Protein AF-A0AAV2KHN9-F1 (afdb_monomer)

Sequence (212 aa):
MVGGHSLSRSVLLLAAVTAASESGLRVVFLTHTQIQSLPVALQRRVPTVTPDALKKIKFCYPRTLQELLVQVAGLHESLPHSPPALIIVDGLEHYLCAPAAASSSAFNTSEQSSAAHLSALLCDTASFLTQRSKKQGSPHTLCRLVASFQPQGHTEPKGGESSAYPVLDVLDRYFQVRCTLDQDSSYESTMVRKRKKSIHFMSGGFCYYLMD

Foldseek 3Di:
DADPQVVQVLVLLVVLQCCLQVVVFQEEAEEQDDDPDRPVVVVVVCVRRDPNSVVSYHYHHDNELVSLLVVLVCQVPDDPDAHGQEYEAEEVCSHLPDPDDDDDDPPQPVSLVSLLVSLVSNLVSQVSRLVVCVVVVHPRNGRKYKYDYYDPDPDDPPDDDPPDSVSVVSNCVSFPFWDDDYDDPDDDDDDDDDDDPDPDDDDDITMGIDDD

Radius of gyration: 18.22 Å; Cα contacts (8 Å, |Δi|>4): 304; chains: 1; bounding box: 46×42×53 Å

Solvent-accessible surface area (backbone atoms only — not comparable to full-atom values): 12422 Å² total; per-residue (Å²): 37,10,32,60,73,71,57,38,52,44,52,54,51,47,53,49,49,46,37,12,52,77,68,66,33,31,28,38,42,37,24,65,62,88,82,88,69,76,49,71,79,50,56,75,53,36,92,77,52,52,73,74,24,56,72,33,49,46,80,41,65,40,83,44,48,67,50,42,53,50,54,56,57,46,62,80,75,74,51,94,87,60,61,50,38,33,41,36,39,46,46,47,36,76,55,46,51,75,85,85,71,91,76,72,95,74,62,65,61,58,31,31,50,52,38,42,52,53,46,50,50,53,52,50,46,32,51,51,31,15,54,49,20,50,74,69,67,43,95,56,63,56,28,34,50,38,43,25,40,51,86,88,68,98,62,81,69,88,62,98,59,86,82,65,57,64,47,55,61,40,49,57,71,74,32,80,36,68,43,42,43,45,83,89,80,72,94,79,87,85,89,81,91,71,98,61,101,67,93,85,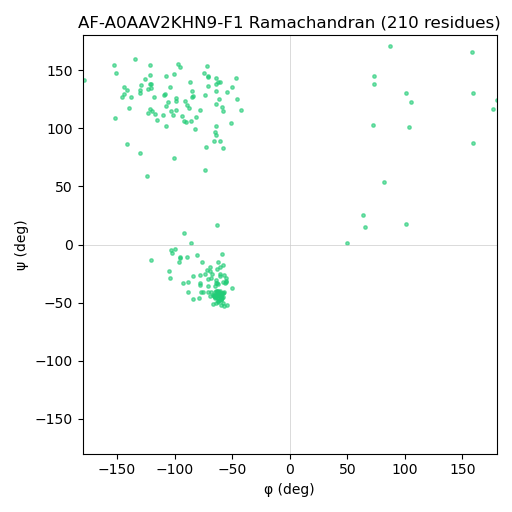53,81,60,75,42,37,20,37,41,64,85,132

Nearest PDB structures (foldseek):
  7dy2-assembly2_K  TM=6.336E-01  e=1.800E-02  Synechococcus elongatus PCC 7942 = FACHB-805
  8uvw-assembly1_B  TM=5.953E-01  e=1.166E-02  Homo sapiens
  7dy2-assembly1_C  TM=5.017E-01  e=4.853E-02  Synechococcus elongatus PCC 7942 = FACHB-805
  7dy1-assembly1_F  TM=4.838E-01  e=1.308E-01  Thermosynechococcus vestitus BP-1
  7dy1-assembly1_E  TM=4.800E-01  e=3.116E-01  Thermosynechococcus vestitus BP-1

Organism: Knipowitschia caucasica (NCBI:txid637954)

Mean predicted aligned error: 12.18 Å

Structure (mmCIF, N/CA/C/O backbone):
data_AF-A0AAV2KHN9-F1
#
_entry.id   AF-A0AAV2KHN9-F1
#
loop_
_atom_site.group_PDB
_atom_site.id
_atom_site.type_symbol
_atom_site.label_atom_id
_atom_site.label_alt_id
_atom_site.label_comp_id
_atom_site.label_asym_id
_atom_site.label_entity_id
_atom_site.label_seq_id
_atom_site.pdbx_PDB_ins_code
_atom_site.Cartn_x
_atom_site.Cartn_y
_atom_site.Cartn_z
_atom_site.occupancy
_atom_site.B_iso_or_equiv
_atom_site.auth_seq_id
_atom_site.auth_comp_id
_atom_site.auth_asym_id
_atom_site.auth_atom_id
_atom_site.pdbx_PDB_model_num
ATOM 1 N N . MET A 1 1 ? -2.464 -5.457 -6.784 1.00 39.03 1 MET A N 1
ATOM 2 C CA . MET A 1 1 ? -3.457 -5.055 -7.787 1.00 39.03 1 MET A CA 1
ATOM 3 C C . MET A 1 1 ? -2.713 -4.715 -9.049 1.00 39.03 1 MET A C 1
ATOM 5 O O . MET A 1 1 ? -1.966 -3.750 -9.031 1.00 39.03 1 MET A O 1
ATOM 9 N N . VAL A 1 2 ? -2.886 -5.515 -10.096 1.00 33.97 2 VAL A N 1
ATOM 10 C CA . VAL A 1 2 ? -2.594 -5.087 -11.467 1.00 33.97 2 VAL A CA 1
ATOM 11 C C . VAL A 1 2 ? -3.959 -4.899 -12.125 1.00 33.97 2 VAL A C 1
ATOM 13 O O . VAL A 1 2 ? -4.931 -5.552 -11.751 1.00 33.97 2 VAL A O 1
ATOM 16 N N . GLY A 1 3 ? -4.048 -3.913 -12.993 1.00 40.81 3 GLY A N 1
ATOM 17 C CA . GLY A 1 3 ? -5.266 -3.428 -13.621 1.00 40.81 3 GLY A CA 1
ATOM 18 C C . GLY A 1 3 ? -4.997 -2.005 -14.092 1.00 40.81 3 GLY A C 1
ATOM 19 O O . GLY A 1 3 ? -4.002 -1.404 -13.680 1.00 40.81 3 GLY A O 1
ATOM 20 N N . GLY A 1 4 ? -5.853 -1.451 -14.953 1.00 52.84 4 GLY A N 1
ATOM 21 C CA . GLY A 1 4 ? -5.681 -0.072 -15.421 1.00 52.84 4 GLY A CA 1
ATOM 22 C C . GLY A 1 4 ? -5.473 0.899 -14.249 1.00 52.84 4 GLY A C 1
ATOM 23 O O . GLY A 1 4 ? -6.179 0.807 -13.240 1.00 52.84 4 GLY A O 1
ATOM 24 N N . HIS A 1 5 ? -4.507 1.816 -14.375 1.00 58.88 5 HIS A N 1
ATOM 25 C CA . HIS A 1 5 ? -4.015 2.674 -13.284 1.00 58.88 5 HIS A CA 1
ATOM 26 C C . HIS A 1 5 ? -5.141 3.386 -12.507 1.00 58.88 5 HIS A C 1
ATOM 28 O O . HIS A 1 5 ? -5.110 3.493 -11.281 1.00 58.88 5 HIS A O 1
ATOM 34 N N . SER A 1 6 ? -6.195 3.814 -13.209 1.00 65.12 6 SER A N 1
ATOM 35 C CA . SER A 1 6 ? -7.370 4.469 -12.623 1.00 65.12 6 SER A CA 1
ATOM 36 C C . SER A 1 6 ? -8.265 3.527 -11.806 1.00 65.12 6 SER A C 1
ATOM 38 O O . SER A 1 6 ? -8.810 3.930 -10.775 1.00 65.12 6 SER A O 1
ATOM 40 N N . LEU A 1 7 ? -8.410 2.271 -12.230 1.00 70.50 7 LEU A N 1
ATOM 41 C CA . LEU A 1 7 ? -9.263 1.278 -11.576 1.00 70.50 7 LEU A CA 1
ATOM 42 C C . LEU A 1 7 ? -8.590 0.686 -10.344 1.00 70.50 7 LEU A C 1
ATOM 44 O O . LEU A 1 7 ? -9.208 0.640 -9.283 1.00 70.50 7 LEU A O 1
ATOM 48 N N . SER A 1 8 ? -7.314 0.314 -10.462 1.00 78.38 8 SER A N 1
ATOM 49 C CA . SER A 1 8 ? -6.510 -0.199 -9.347 1.00 78.38 8 SER A CA 1
ATOM 50 C C . SER A 1 8 ? -6.524 0.779 -8.170 1.00 78.38 8 SER A C 1
ATOM 52 O O . SER A 1 8 ? -6.946 0.429 -7.065 1.00 78.38 8 SER A O 1
ATOM 54 N N . ARG A 1 9 ? -6.206 2.052 -8.435 1.00 83.25 9 ARG A N 1
ATOM 55 C CA . ARG A 1 9 ? -6.245 3.112 -7.423 1.00 83.25 9 ARG A CA 1
ATOM 56 C C . ARG A 1 9 ? -7.642 3.317 -6.838 1.00 83.25 9 ARG A C 1
ATOM 58 O O . ARG A 1 9 ? -7.770 3.507 -5.632 1.00 83.25 9 ARG A O 1
ATOM 65 N N . SER A 1 10 ? -8.692 3.260 -7.658 1.00 82.69 10 SER A N 1
ATOM 66 C CA . SER A 1 10 ? -10.070 3.415 -7.172 1.00 82.69 10 SER A CA 1
ATOM 67 C C . SER A 1 10 ? -10.475 2.298 -6.207 1.00 82.69 10 SER A C 1
ATOM 69 O O . SER A 1 10 ? -11.100 2.574 -5.183 1.00 82.69 10 SER A O 1
ATOM 71 N N . VAL A 1 11 ? -10.087 1.052 -6.493 1.00 84.19 11 VAL A N 1
ATOM 72 C CA . VAL A 1 11 ? -10.358 -0.093 -5.611 1.00 84.19 11 VAL A CA 1
ATOM 73 C C . VAL A 1 11 ? -9.519 -0.023 -4.337 1.00 84.19 11 VAL A C 1
ATOM 75 O O . VAL A 1 11 ? -10.046 -0.263 -3.253 1.00 84.19 11 VAL A O 1
ATOM 78 N N . LEU A 1 12 ? -8.247 0.368 -4.433 1.00 88.69 12 LEU A N 1
ATOM 79 C CA . LEU A 1 12 ? -7.408 0.598 -3.255 1.00 88.69 12 LEU A CA 1
ATOM 80 C C . LEU A 1 12 ? -7.991 1.683 -2.342 1.00 88.69 12 LEU A C 1
ATOM 82 O O . LEU A 1 12 ? -8.043 1.505 -1.125 1.00 88.69 12 LEU A O 1
ATOM 86 N N . LEU A 1 13 ? -8.467 2.792 -2.914 1.00 88.50 13 LEU A N 1
ATOM 87 C CA . LEU A 1 13 ? -9.126 3.855 -2.154 1.00 88.50 13 LEU A CA 1
ATOM 88 C C . LEU A 1 13 ? -10.430 3.375 -1.516 1.00 88.50 13 LEU A C 1
ATOM 90 O O . LEU A 1 13 ? -10.691 3.706 -0.362 1.00 88.50 13 LEU A O 1
ATOM 94 N N . LEU A 1 14 ? -11.220 2.559 -2.219 1.00 86.31 14 LEU A N 1
ATOM 95 C CA . LEU A 1 14 ? -12.402 1.923 -1.640 1.00 86.31 14 LEU A CA 1
ATOM 96 C C . LEU A 1 14 ? -12.031 1.047 -0.443 1.00 86.31 14 LEU A C 1
ATOM 98 O O . LEU A 1 14 ? -12.642 1.178 0.612 1.00 86.31 14 LEU A O 1
ATOM 102 N N . ALA A 1 15 ? -11.004 0.206 -0.578 1.00 87.44 15 ALA A N 1
ATOM 103 C CA . ALA A 1 15 ? -10.532 -0.647 0.506 1.00 87.44 15 ALA A CA 1
ATOM 104 C C . ALA A 1 15 ? -10.086 0.176 1.724 1.00 87.44 15 ALA A C 1
ATOM 106 O O . ALA A 1 15 ? -10.427 -0.171 2.854 1.00 87.44 15 ALA A O 1
ATOM 107 N N . ALA A 1 16 ? -9.380 1.289 1.500 1.00 90.12 16 ALA A N 1
ATOM 108 C CA . ALA A 1 16 ? -8.966 2.207 2.558 1.00 90.12 16 ALA A CA 1
ATOM 109 C C . ALA A 1 16 ? -10.167 2.835 3.280 1.00 90.12 16 ALA A C 1
ATOM 111 O O . ALA A 1 16 ? -10.226 2.824 4.510 1.00 90.12 16 ALA A O 1
ATOM 112 N N . VAL A 1 17 ? -11.134 3.354 2.517 1.00 87.88 17 VAL A N 1
ATOM 113 C CA . VAL A 1 17 ? -12.336 3.997 3.060 1.00 87.88 17 VAL A CA 1
ATOM 114 C C . VAL A 1 17 ? -13.179 2.993 3.833 1.00 87.88 17 VAL A C 1
ATOM 116 O O . VAL A 1 17 ? -13.474 3.251 4.992 1.00 87.88 17 VAL A O 1
ATOM 119 N N . THR A 1 18 ? -13.480 1.828 3.259 1.00 85.38 18 THR A N 1
ATOM 120 C CA . THR A 1 18 ? -14.233 0.755 3.926 1.00 85.38 18 THR A CA 1
ATOM 121 C C . THR A 1 18 ? -13.542 0.288 5.209 1.00 85.38 18 THR A C 1
ATOM 123 O O . THR A 1 18 ? -14.186 0.179 6.254 1.00 85.38 18 THR A O 1
ATOM 126 N N . ALA A 1 19 ? -12.222 0.073 5.178 1.00 86.62 19 ALA A N 1
ATOM 127 C CA . ALA A 1 19 ? -11.459 -0.298 6.368 1.00 86.62 19 ALA A CA 1
ATOM 128 C C . ALA A 1 19 ? -11.597 0.752 7.483 1.00 86.62 19 ALA A C 1
ATOM 130 O O . ALA A 1 19 ? -11.787 0.400 8.648 1.00 86.62 19 ALA A O 1
ATOM 131 N N . ALA A 1 20 ? -11.546 2.034 7.131 1.00 88.25 20 ALA A N 1
ATOM 132 C CA . ALA A 1 20 ? -11.631 3.126 8.087 1.00 88.25 20 ALA A CA 1
ATOM 133 C C . ALA A 1 20 ? -13.058 3.397 8.598 1.00 88.25 20 ALA A C 1
ATOM 135 O O . ALA A 1 20 ? -13.236 3.639 9.795 1.00 88.25 20 ALA A O 1
ATOM 136 N N . SER A 1 21 ? -14.068 3.349 7.723 1.00 85.00 21 SER A N 1
ATOM 137 C CA . SER A 1 21 ? -15.457 3.699 8.047 1.00 85.00 21 SER A CA 1
ATOM 138 C C . SER A 1 21 ? -16.238 2.556 8.667 1.00 85.00 21 SER A C 1
ATOM 140 O O . SER A 1 21 ? -16.894 2.755 9.682 1.00 85.00 21 SER A O 1
ATOM 142 N N . GLU A 1 22 ? -16.162 1.362 8.084 1.00 82.88 22 GLU A N 1
ATOM 143 C CA . GLU A 1 22 ? -16.978 0.221 8.511 1.00 82.88 22 GLU A CA 1
ATOM 144 C C . GLU A 1 22 ? -16.278 -0.570 9.615 1.00 82.88 22 GLU A C 1
ATOM 146 O O . GLU A 1 22 ? -16.901 -0.989 10.584 1.00 82.88 22 GLU A O 1
ATOM 151 N N . SER A 1 23 ? -14.961 -0.754 9.489 1.00 78.81 23 SER A N 1
ATOM 152 C CA . SER A 1 23 ? -14.169 -1.542 10.445 1.00 78.81 23 SER A CA 1
ATOM 153 C C . SER A 1 23 ? -13.419 -0.689 11.469 1.00 78.81 23 SER A C 1
ATOM 155 O O . SER A 1 23 ? -12.763 -1.229 12.355 1.00 78.81 23 SER A O 1
ATOM 157 N N . GLY A 1 24 ? -13.482 0.640 11.348 1.00 84.50 24 GLY A N 1
ATOM 158 C CA . GLY A 1 24 ? -12.830 1.560 12.273 1.00 84.50 24 GLY A CA 1
ATOM 159 C C . GLY A 1 24 ? -11.298 1.500 12.276 1.00 84.50 24 GLY A C 1
ATOM 160 O O . GLY A 1 24 ? -10.698 2.040 13.210 1.00 84.50 24 GLY A O 1
ATOM 161 N N . LEU A 1 25 ? -10.685 0.876 11.265 1.00 87.06 25 LEU A N 1
ATOM 162 C CA . LEU A 1 25 ? -9.254 0.599 11.177 1.00 87.06 25 LEU A CA 1
ATOM 163 C C . LEU A 1 25 ? -8.454 1.855 10.863 1.00 87.06 25 LEU A C 1
ATOM 165 O O . LEU A 1 25 ? -8.882 2.723 10.104 1.00 87.06 25 LEU A O 1
ATOM 169 N N . ARG A 1 26 ? -7.232 1.906 11.391 1.00 90.44 26 ARG A N 1
ATOM 170 C CA . ARG A 1 26 ? -6.237 2.882 10.954 1.00 90.44 26 ARG A CA 1
ATOM 171 C C . ARG A 1 26 ? -5.515 2.371 9.719 1.00 90.44 26 ARG A C 1
ATOM 173 O O . ARG A 1 26 ? -5.008 1.248 9.724 1.00 90.44 26 ARG A O 1
ATOM 180 N N . VAL A 1 27 ? -5.479 3.207 8.688 1.00 92.00 27 VAL A N 1
ATOM 181 C CA . VAL A 1 27 ? -4.942 2.872 7.369 1.00 92.00 27 VAL A CA 1
ATOM 182 C C . VAL A 1 27 ? -3.794 3.817 7.041 1.00 92.00 27 VAL A C 1
ATOM 184 O O . VAL A 1 27 ? -3.918 5.025 7.221 1.00 92.00 27 VAL A O 1
ATOM 187 N N . VAL A 1 28 ? -2.687 3.281 6.539 1.00 94.75 28 VAL A N 1
ATOM 188 C CA . VAL A 1 28 ? -1.633 4.069 5.889 1.00 94.75 28 VAL A CA 1
ATOM 189 C C . VAL A 1 28 ? -1.730 3.821 4.393 1.00 94.75 28 VAL A C 1
ATOM 191 O O . VAL A 1 28 ? -1.659 2.675 3.962 1.00 94.75 28 VAL A O 1
ATOM 194 N N . PHE A 1 29 ? -1.909 4.882 3.615 1.00 94.94 29 PHE A N 1
ATOM 195 C CA . PHE A 1 29 ? -2.025 4.827 2.162 1.00 94.94 29 PHE A CA 1
ATOM 196 C C . PHE A 1 29 ? -0.841 5.560 1.533 1.00 94.94 29 PHE A C 1
ATOM 198 O O . PHE A 1 29 ? -0.767 6.786 1.588 1.00 94.94 29 PHE A O 1
ATOM 205 N N . LEU A 1 30 ? 0.090 4.809 0.955 1.00 95.25 30 LEU A N 1
ATOM 206 C CA . LEU A 1 30 ? 1.297 5.298 0.292 1.00 95.25 30 LEU A CA 1
ATOM 207 C C . LEU A 1 30 ? 1.048 5.316 -1.216 1.00 95.25 30 LEU A C 1
ATOM 209 O O . LEU A 1 30 ? 0.651 4.299 -1.772 1.00 95.25 30 LEU A O 1
ATOM 213 N N . THR A 1 31 ? 1.260 6.446 -1.883 1.00 93.56 31 THR A N 1
ATOM 214 C CA . THR A 1 31 ? 1.086 6.549 -3.342 1.00 93.56 31 THR A CA 1
ATOM 215 C C . THR A 1 31 ? 2.011 7.597 -3.939 1.00 93.56 31 THR A C 1
ATOM 217 O O . THR A 1 31 ? 2.291 8.617 -3.317 1.00 93.56 31 THR A O 1
ATOM 220 N N . HIS A 1 32 ? 2.460 7.383 -5.172 1.00 90.44 32 HIS A N 1
ATOM 221 C CA . HIS A 1 32 ? 3.375 8.305 -5.843 1.00 90.44 32 HIS A CA 1
ATOM 222 C C . HIS A 1 32 ? 2.730 9.669 -6.178 1.00 90.44 32 HIS A C 1
ATOM 224 O O . HIS A 1 32 ? 3.411 10.694 -6.261 1.00 90.44 32 HIS A O 1
ATOM 230 N N . THR A 1 33 ? 1.402 9.718 -6.338 1.00 87.44 33 THR A N 1
ATOM 231 C CA . THR A 1 33 ? 0.674 10.921 -6.785 1.00 87.44 33 THR A CA 1
ATOM 232 C C . THR A 1 33 ? -0.375 11.386 -5.782 1.00 87.44 33 THR A C 1
ATOM 234 O O . THR A 1 33 ? -1.041 10.569 -5.154 1.00 87.44 33 THR A O 1
ATOM 237 N N . GLN A 1 34 ? -0.583 12.701 -5.681 1.00 86.12 34 GLN A N 1
ATOM 238 C CA . GLN A 1 34 ? -1.593 13.270 -4.786 1.00 86.12 34 GLN A CA 1
ATOM 239 C C . GLN A 1 34 ? -3.019 12.858 -5.166 1.00 86.12 34 GLN A C 1
ATOM 241 O O . GLN A 1 34 ? -3.404 12.890 -6.335 1.00 86.12 34 GLN A O 1
ATOM 246 N N . ILE A 1 35 ? -3.824 12.531 -4.153 1.00 83.81 35 ILE A N 1
ATOM 247 C CA . ILE A 1 35 ? -5.246 12.231 -4.316 1.00 83.81 35 ILE A CA 1
ATOM 248 C C . ILE A 1 35 ? -6.017 13.541 -4.170 1.00 83.81 35 ILE A C 1
ATOM 250 O O . ILE A 1 35 ? -6.154 14.072 -3.072 1.00 83.81 35 ILE A O 1
ATOM 254 N N . GLN A 1 36 ? -6.500 14.077 -5.289 1.00 76.38 36 GLN A N 1
ATOM 255 C CA . GLN A 1 36 ? -7.227 15.353 -5.305 1.00 76.38 36 GLN A CA 1
ATOM 256 C C . GLN A 1 36 ? -8.714 15.199 -4.972 1.00 76.38 36 GLN A C 1
ATOM 258 O O . GLN A 1 36 ? -9.347 16.127 -4.481 1.00 76.38 36 GLN A O 1
ATOM 263 N N . SER A 1 37 ? -9.287 14.028 -5.245 1.00 74.25 37 SER A N 1
ATOM 264 C CA . SER A 1 37 ? -10.678 13.721 -4.928 1.00 74.25 37 SER A CA 1
ATOM 265 C C . SER A 1 37 ? -10.866 12.223 -4.718 1.00 74.25 37 SER A C 1
ATOM 267 O O . SER A 1 37 ? -10.107 11.401 -5.238 1.00 74.25 37 SER A O 1
ATOM 269 N N . LEU A 1 38 ? -11.890 11.861 -3.945 1.00 72.75 38 LEU A N 1
ATOM 270 C CA . LEU A 1 38 ? -12.331 10.473 -3.868 1.00 72.75 38 LEU A CA 1
ATOM 271 C C . LEU A 1 38 ? -13.003 10.094 -5.199 1.00 72.75 38 LEU A C 1
ATOM 273 O O . LEU A 1 38 ? -13.806 10.887 -5.697 1.00 72.75 38 LEU A O 1
ATOM 277 N N . PRO A 1 39 ? -12.732 8.904 -5.765 1.00 71.00 39 PRO A N 1
ATOM 278 C CA . PRO A 1 39 ? -13.406 8.414 -6.962 1.00 71.00 39 PRO A CA 1
ATOM 279 C C . PRO A 1 39 ? -14.929 8.581 -6.888 1.00 71.00 39 PRO A C 1
ATOM 281 O O . PRO A 1 39 ? -15.530 8.360 -5.838 1.00 71.00 39 PRO A O 1
ATOM 284 N N . VAL A 1 40 ? -15.581 8.907 -8.008 1.00 67.62 40 VAL A N 1
ATOM 285 C CA . VAL A 1 40 ? -17.044 9.138 -8.080 1.00 67.62 40 VAL A CA 1
ATOM 286 C C . VAL A 1 40 ? -17.855 7.946 -7.543 1.00 67.62 40 VAL A C 1
ATOM 288 O O . VAL A 1 40 ? -18.917 8.115 -6.944 1.00 67.62 40 VAL A O 1
ATOM 291 N N . ALA A 1 41 ? -17.337 6.725 -7.699 1.00 63.19 41 ALA A N 1
ATOM 292 C CA . ALA A 1 41 ? -17.927 5.519 -7.118 1.00 63.19 41 ALA A CA 1
ATOM 293 C C . ALA A 1 41 ? -17.962 5.551 -5.577 1.00 63.19 41 ALA A C 1
ATOM 295 O O . ALA A 1 41 ? -18.922 5.070 -4.976 1.00 63.19 41 ALA A O 1
ATOM 296 N N . LEU A 1 42 ? -16.955 6.161 -4.944 1.00 64.19 42 LEU A N 1
ATOM 297 C CA . LEU A 1 42 ? -16.935 6.421 -3.506 1.00 64.19 42 LEU A CA 1
ATOM 298 C C . LEU A 1 42 ? -17.850 7.574 -3.145 1.00 64.19 42 LEU A C 1
ATOM 300 O O . LEU A 1 42 ? -18.591 7.440 -2.184 1.00 64.19 42 LEU A O 1
ATOM 304 N N . GLN A 1 43 ? -17.878 8.652 -3.931 1.00 65.25 43 GLN A N 1
ATOM 305 C CA . GLN A 1 43 ? -18.752 9.806 -3.679 1.00 65.25 43 GLN A CA 1
ATOM 306 C C . GLN A 1 43 ? -20.237 9.417 -3.584 1.00 65.25 43 GLN A C 1
ATOM 308 O O . GLN A 1 43 ? -20.966 9.960 -2.763 1.00 65.25 43 GLN A O 1
ATOM 313 N N . ARG A 1 44 ? -20.684 8.406 -4.339 1.00 63.88 44 ARG A N 1
ATOM 314 C CA . ARG A 1 44 ? -22.052 7.866 -4.214 1.00 63.88 44 ARG A CA 1
ATOM 315 C C . ARG A 1 44 ? -22.298 7.060 -2.929 1.00 63.88 44 ARG A C 1
ATOM 317 O O . ARG A 1 44 ? -23.443 6.941 -2.511 1.00 63.88 44 ARG A O 1
ATOM 324 N N . ARG A 1 45 ? -21.245 6.538 -2.289 1.00 58.69 45 ARG A N 1
ATOM 325 C CA . ARG A 1 45 ? -21.272 5.898 -0.956 1.00 58.69 45 ARG A CA 1
ATOM 326 C C . ARG A 1 45 ? -20.904 6.858 0.189 1.00 58.69 45 ARG A C 1
ATOM 328 O O . ARG A 1 45 ? -21.127 6.534 1.354 1.00 58.69 45 ARG A O 1
ATOM 335 N N . VAL A 1 46 ? -20.401 8.058 -0.119 1.00 53.31 46 VAL A N 1
ATOM 336 C CA . VAL A 1 46 ? -20.061 9.107 0.858 1.00 53.31 46 VAL A CA 1
ATOM 337 C C . VAL A 1 46 ? -21.214 9.546 1.773 1.00 53.31 46 VAL A C 1
ATOM 339 O O . VAL A 1 46 ? -20.875 9.891 2.900 1.00 53.31 46 VAL A O 1
ATOM 342 N N . PRO A 1 47 ? -22.530 9.468 1.457 1.00 53.81 47 PRO A N 1
ATOM 343 C CA . PRO A 1 47 ? -23.541 9.793 2.475 1.00 53.81 47 PRO A CA 1
ATOM 344 C C . PRO A 1 47 ? -23.443 8.933 3.753 1.00 53.81 47 PRO A C 1
ATOM 346 O O . PRO A 1 47 ? -23.951 9.339 4.791 1.00 53.81 47 PRO A O 1
ATOM 349 N N . THR A 1 48 ? -22.746 7.788 3.707 1.00 57.44 48 THR A N 1
ATOM 350 C CA . THR A 1 48 ? -22.442 6.932 4.873 1.00 57.44 48 THR A CA 1
ATOM 351 C C . THR A 1 48 ? -21.013 7.057 5.425 1.00 57.44 48 THR A C 1
ATOM 353 O O . THR A 1 48 ? -20.717 6.493 6.476 1.00 57.44 48 THR A O 1
ATOM 356 N N . VAL A 1 49 ? -20.110 7.783 4.755 1.00 65.12 49 VAL A N 1
ATOM 357 C CA . VAL A 1 49 ? -18.713 7.939 5.196 1.00 65.12 49 VAL A CA 1
ATOM 358 C C . VAL A 1 49 ? -18.605 9.187 6.064 1.00 65.12 49 VAL A C 1
ATOM 360 O O . VAL A 1 49 ? -18.640 10.311 5.568 1.00 65.12 49 VAL A O 1
ATOM 363 N N . THR A 1 50 ? -18.456 9.002 7.374 1.00 70.06 50 THR A N 1
ATOM 364 C CA . THR A 1 50 ? -18.274 10.127 8.296 1.00 70.06 50 THR A CA 1
ATOM 365 C C . THR A 1 50 ? -16.890 10.769 8.110 1.00 70.06 50 THR A C 1
ATOM 367 O O . THR A 1 50 ? -15.904 10.061 7.878 1.00 70.06 50 THR A O 1
ATOM 370 N N . PRO A 1 51 ? -16.755 12.101 8.256 1.00 77.62 51 PRO A N 1
ATOM 371 C CA . PRO A 1 51 ? -15.452 12.772 8.215 1.00 77.62 51 PRO A CA 1
ATOM 372 C C . PRO A 1 51 ? -14.451 12.194 9.228 1.00 77.62 51 PRO A C 1
ATOM 374 O O . PRO A 1 51 ? -13.251 12.137 8.962 1.00 77.62 51 PRO A O 1
ATOM 377 N N . ASP A 1 52 ? -14.938 11.715 10.375 1.00 79.56 52 ASP A N 1
ATOM 378 C CA . ASP A 1 52 ? -14.116 11.078 11.406 1.00 79.56 52 ASP A CA 1
ATOM 379 C C . ASP A 1 52 ? -13.538 9.725 10.983 1.00 79.56 52 ASP A C 1
ATOM 381 O O . ASP A 1 52 ? -12.441 9.372 11.419 1.00 79.56 52 ASP A O 1
ATOM 385 N N . ALA A 1 53 ? -14.211 8.986 10.096 1.00 79.50 53 ALA A N 1
ATOM 386 C CA . ALA A 1 53 ? -13.639 7.784 9.502 1.00 79.50 53 ALA A CA 1
ATOM 387 C C . ALA A 1 53 ? -12.432 8.124 8.619 1.00 79.50 53 ALA A C 1
ATOM 389 O O . ALA A 1 53 ? -11.390 7.484 8.728 1.00 79.50 53 ALA A O 1
ATOM 390 N N . LEU A 1 54 ? -12.524 9.176 7.798 1.00 83.50 54 LEU A N 1
ATOM 391 C CA . LEU A 1 54 ? -11.426 9.580 6.913 1.00 83.50 54 LEU A CA 1
ATOM 392 C C . LEU A 1 54 ? -10.177 10.021 7.685 1.00 83.50 54 LEU A C 1
ATOM 394 O O . LEU A 1 54 ? -9.067 9.764 7.226 1.00 83.50 54 LEU A O 1
ATOM 398 N N . LYS A 1 55 ? -10.328 10.586 8.892 1.00 88.06 55 LYS A N 1
ATOM 399 C CA . LYS A 1 55 ? -9.195 10.922 9.780 1.00 88.06 55 LYS A CA 1
ATOM 400 C C . LYS A 1 55 ? -8.353 9.705 10.181 1.00 88.06 55 LYS A C 1
ATOM 402 O O . LYS A 1 55 ? -7.212 9.866 10.609 1.00 88.06 55 LYS A O 1
ATOM 407 N N . LYS A 1 56 ? -8.891 8.486 10.061 1.00 89.38 56 LYS A N 1
ATOM 408 C CA . LYS A 1 56 ? -8.158 7.242 10.340 1.00 89.38 56 LYS A CA 1
ATOM 409 C C . LYS A 1 56 ? -7.261 6.803 9.181 1.00 89.38 56 LYS A C 1
ATOM 411 O O . LYS A 1 56 ? -6.465 5.881 9.366 1.00 89.38 56 LYS A O 1
ATOM 416 N N . ILE A 1 57 ? -7.369 7.447 8.017 1.00 91.25 57 ILE A N 1
ATOM 417 C CA . ILE A 1 57 ? -6.535 7.188 6.845 1.00 91.25 57 ILE A CA 1
ATOM 418 C C . ILE A 1 57 ? -5.428 8.241 6.788 1.00 91.25 57 ILE A C 1
ATOM 420 O O . ILE A 1 57 ? -5.681 9.429 6.603 1.00 91.25 57 ILE A O 1
ATOM 424 N N . LYS A 1 58 ? -4.178 7.800 6.922 1.00 92.81 58 LYS A N 1
ATOM 425 C CA . LYS A 1 58 ? -2.995 8.632 6.707 1.00 92.81 58 LYS A CA 1
ATOM 426 C C . LYS A 1 58 ? -2.532 8.467 5.264 1.00 92.81 58 LYS A C 1
ATOM 428 O O . LYS A 1 58 ? -2.024 7.406 4.906 1.00 92.81 58 LYS A O 1
ATOM 433 N N . PHE A 1 59 ? -2.683 9.515 4.462 1.00 92.81 59 PHE A N 1
ATOM 434 C CA . PHE A 1 59 ? -2.131 9.561 3.110 1.00 92.81 59 PHE A CA 1
ATOM 435 C C . PHE A 1 59 ? -0.678 10.033 3.132 1.00 92.81 59 PHE A C 1
ATOM 437 O O . PHE A 1 59 ? -0.349 11.042 3.758 1.00 92.81 59 PHE A O 1
ATOM 444 N N . CYS A 1 60 ? 0.173 9.301 2.429 1.00 94.56 60 CYS A N 1
ATOM 445 C CA . CYS A 1 60 ? 1.602 9.528 2.319 1.00 94.56 60 CYS A CA 1
ATOM 446 C C . CYS A 1 60 ? 1.996 9.527 0.837 1.00 94.56 60 CYS A C 1
ATOM 448 O O . CYS A 1 60 ? 1.535 8.674 0.078 1.00 94.56 60 CYS A O 1
ATOM 450 N N . TYR A 1 61 ? 2.857 10.466 0.433 1.00 95.50 61 TYR A N 1
ATOM 451 C CA . TYR A 1 61 ? 3.160 10.714 -0.981 1.00 95.50 61 TYR A CA 1
ATOM 452 C C . TYR A 1 61 ? 4.655 10.611 -1.326 1.00 95.50 61 TYR A C 1
ATOM 454 O O . TYR A 1 61 ? 5.230 11.609 -1.767 1.00 95.50 61 TYR A O 1
ATOM 462 N N . PRO A 1 62 ? 5.316 9.460 -1.088 1.00 95.06 62 PRO A N 1
ATOM 463 C CA . PRO A 1 62 ? 6.731 9.318 -1.411 1.00 95.06 62 PRO A CA 1
ATOM 464 C C . PRO A 1 62 ? 6.950 9.424 -2.924 1.00 95.06 62 PRO A C 1
ATOM 466 O O . PRO A 1 62 ? 6.255 8.774 -3.708 1.00 95.06 62 PRO A O 1
ATOM 469 N N . ARG A 1 63 ? 7.922 10.242 -3.334 1.00 92.88 63 ARG A N 1
ATOM 470 C CA . ARG A 1 63 ? 8.280 10.504 -4.741 1.00 92.88 63 ARG A CA 1
ATOM 471 C C . ARG A 1 63 ? 9.431 9.641 -5.232 1.00 92.88 63 ARG A C 1
ATOM 473 O O . ARG A 1 63 ? 9.661 9.542 -6.428 1.00 92.88 63 ARG A O 1
ATOM 480 N N . THR A 1 64 ? 10.149 9.017 -4.307 1.00 92.56 64 THR A N 1
ATOM 481 C CA . THR A 1 64 ? 11.299 8.164 -4.599 1.00 92.56 64 THR A CA 1
ATOM 482 C C . THR A 1 64 ? 11.214 6.869 -3.801 1.00 92.56 64 THR A C 1
ATOM 484 O O . THR A 1 64 ? 10.536 6.802 -2.772 1.00 92.56 64 THR A O 1
ATOM 487 N N . LEU A 1 65 ? 11.928 5.833 -4.256 1.00 93.62 65 LEU A N 1
ATOM 488 C CA . LEU A 1 65 ? 12.057 4.583 -3.504 1.00 93.62 65 LEU A CA 1
ATOM 489 C C . LEU A 1 65 ? 12.635 4.841 -2.105 1.00 93.62 65 LEU A C 1
ATOM 491 O O . LEU A 1 65 ? 12.135 4.294 -1.128 1.00 93.62 65 LEU A O 1
ATOM 495 N N . GLN A 1 66 ? 13.633 5.721 -1.992 1.00 94.56 66 GLN A N 1
ATOM 496 C CA . GLN A 1 66 ? 14.246 6.056 -0.707 1.00 94.56 66 GLN A CA 1
ATOM 497 C C . GLN A 1 66 ? 13.243 6.695 0.260 1.00 94.56 66 GLN A C 1
ATOM 499 O O . GLN A 1 66 ? 13.189 6.315 1.428 1.00 94.56 66 GLN A O 1
ATOM 504 N N . GLU A 1 67 ? 12.415 7.628 -0.214 1.00 95.38 67 GLU A N 1
ATOM 505 C CA . GLU A 1 67 ? 11.349 8.214 0.605 1.00 95.38 67 GLU A CA 1
ATOM 506 C C . GLU A 1 67 ? 10.330 7.165 1.050 1.00 95.38 67 GLU A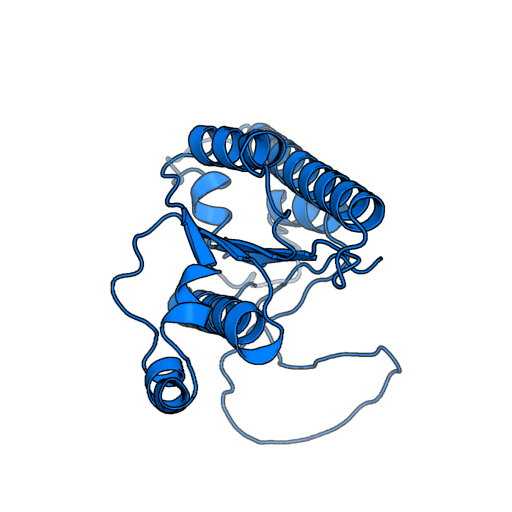 C 1
ATOM 508 O O . GLU A 1 67 ? 9.897 7.189 2.202 1.00 95.38 67 GLU A O 1
ATOM 513 N N . LEU A 1 68 ? 9.963 6.233 0.164 1.00 96.12 68 LEU A N 1
ATOM 514 C CA . LEU A 1 68 ? 9.062 5.135 0.504 1.00 96.12 68 LEU A CA 1
ATOM 515 C C . LEU A 1 68 ? 9.668 4.250 1.602 1.00 96.12 68 LEU A C 1
ATOM 517 O O . LEU A 1 68 ? 9.000 3.989 2.600 1.00 96.12 68 LEU A O 1
ATOM 521 N N . LEU A 1 69 ? 10.935 3.848 1.462 1.00 95.62 69 LEU A N 1
ATOM 522 C CA . LEU A 1 69 ? 11.644 3.036 2.457 1.00 95.62 69 LEU A CA 1
ATOM 523 C C . LEU A 1 69 ? 11.708 3.739 3.818 1.00 95.62 69 LEU A C 1
ATOM 525 O O . LEU A 1 69 ? 11.363 3.138 4.833 1.00 95.62 69 LEU A O 1
ATOM 529 N N . VAL A 1 70 ? 12.075 5.025 3.8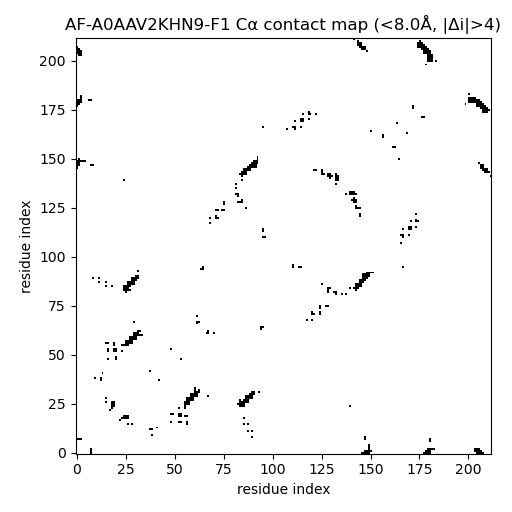44 1.00 95.31 70 VAL A N 1
ATOM 530 C CA . VAL A 1 70 ? 12.131 5.821 5.081 1.00 95.31 70 VAL A CA 1
ATOM 531 C C . VAL A 1 70 ? 10.756 5.921 5.737 1.00 95.31 70 VAL A C 1
ATOM 533 O O . VAL A 1 70 ? 10.641 5.769 6.952 1.00 95.31 70 VAL A O 1
ATOM 536 N N . GLN A 1 71 ? 9.697 6.152 4.958 1.00 94.31 71 GLN A N 1
ATOM 537 C CA . GLN A 1 71 ? 8.345 6.257 5.503 1.00 94.31 71 GLN A CA 1
ATOM 538 C C . GLN A 1 71 ? 7.825 4.924 6.043 1.00 94.31 71 GLN A C 1
ATOM 540 O O . GLN A 1 71 ? 7.194 4.924 7.098 1.00 94.31 71 GLN A O 1
ATOM 545 N N . VAL A 1 72 ? 8.085 3.810 5.348 1.00 94.00 72 VAL A N 1
ATOM 546 C CA . VAL A 1 72 ? 7.706 2.463 5.800 1.00 94.00 72 VAL A CA 1
ATOM 547 C C . VAL A 1 72 ? 8.465 2.101 7.072 1.00 94.00 72 VAL A C 1
ATOM 549 O O . VAL A 1 72 ? 7.834 1.678 8.038 1.00 94.00 72 VAL A O 1
ATOM 552 N N . ALA A 1 73 ? 9.777 2.349 7.115 1.00 92.25 73 ALA A N 1
ATOM 553 C CA . ALA A 1 73 ? 10.568 2.179 8.327 1.00 92.25 73 ALA A CA 1
ATOM 554 C C . ALA A 1 73 ? 9.988 3.038 9.464 1.00 92.25 73 ALA A C 1
ATOM 556 O O . ALA A 1 73 ? 9.569 2.510 10.480 1.00 92.25 73 ALA A O 1
ATOM 557 N N . GLY A 1 74 ? 9.785 4.342 9.269 1.00 90.62 74 GLY A N 1
ATOM 558 C CA . GLY A 1 74 ? 9.246 5.244 10.300 1.00 90.62 74 GLY A CA 1
ATOM 559 C C . GLY A 1 74 ? 7.851 4.891 10.858 1.00 90.62 74 GLY A C 1
ATOM 560 O O . GLY A 1 74 ? 7.409 5.487 11.850 1.00 90.62 74 GLY A O 1
ATOM 561 N N . LEU A 1 75 ? 7.138 3.913 10.282 1.00 89.06 75 LEU A N 1
ATOM 562 C CA . LEU A 1 75 ? 5.922 3.359 10.884 1.00 89.06 75 LEU A CA 1
ATOM 563 C C . LEU A 1 75 ? 6.188 2.669 12.231 1.00 89.06 75 LEU A C 1
ATOM 565 O O . LEU A 1 75 ? 5.254 2.567 13.026 1.00 89.06 75 LEU A O 1
ATOM 569 N N . HIS A 1 76 ? 7.420 2.242 12.548 1.00 82.44 76 HIS A N 1
ATOM 570 C CA . HIS A 1 76 ? 7.722 1.714 13.887 1.00 82.44 76 HIS A CA 1
ATOM 571 C C . HIS A 1 76 ? 7.802 2.805 14.969 1.00 82.44 76 HIS A C 1
ATOM 573 O O . HIS A 1 76 ? 7.524 2.518 16.134 1.00 82.44 76 HIS A O 1
ATOM 579 N N . GLU A 1 77 ? 8.119 4.051 14.600 1.00 77.75 77 GLU A N 1
ATOM 580 C CA . GLU A 1 77 ? 8.411 5.152 15.542 1.00 77.75 77 GLU A CA 1
ATOM 581 C C . GLU A 1 77 ? 7.182 5.990 15.898 1.00 77.75 77 GLU A C 1
ATOM 583 O O . GLU A 1 77 ? 7.046 6.501 17.007 1.00 77.75 77 GLU A O 1
ATOM 588 N N . SER A 1 78 ? 6.263 6.152 14.950 1.00 59.69 78 SER A N 1
ATOM 589 C CA . SER A 1 78 ? 5.347 7.299 14.926 1.00 59.69 78 SER A CA 1
ATOM 590 C C . SER A 1 78 ? 3.996 7.100 15.636 1.00 59.69 78 SER A C 1
ATOM 592 O O . SER A 1 78 ? 3.098 7.931 15.492 1.00 59.69 78 SER A O 1
ATOM 594 N N . LEU A 1 79 ? 3.790 6.012 16.392 1.00 59.28 79 LEU A N 1
ATOM 595 C CA . LEU A 1 79 ? 2.441 5.603 16.829 1.00 59.28 79 LEU A CA 1
ATOM 596 C C . LEU A 1 79 ? 2.339 5.325 18.342 1.00 59.28 79 LEU A C 1
ATOM 598 O O . LEU A 1 79 ? 2.284 4.162 18.770 1.00 59.28 79 LEU A O 1
ATOM 602 N N . PRO A 1 80 ? 2.251 6.384 19.172 1.00 56.47 80 PRO A N 1
ATOM 603 C CA . PRO A 1 80 ? 2.098 6.241 20.618 1.00 56.47 80 PRO A CA 1
ATOM 604 C C . PRO A 1 80 ? 0.733 5.674 21.060 1.00 56.47 80 PRO A C 1
ATOM 606 O O . PRO A 1 80 ? 0.670 5.066 22.122 1.00 56.47 80 PRO A O 1
ATOM 609 N N . HIS A 1 81 ? -0.341 5.770 20.257 1.00 65.44 81 HIS A N 1
ATOM 610 C CA . HIS A 1 81 ? -1.703 5.447 20.743 1.00 65.44 81 HIS A CA 1
ATOM 611 C C . HIS A 1 81 ? -2.456 4.316 20.009 1.00 65.44 81 HIS A C 1
ATOM 613 O O . HIS A 1 81 ? -3.480 3.850 20.495 1.00 65.44 81 HIS A O 1
ATOM 619 N N . SER A 1 82 ? -1.990 3.861 18.839 1.00 76.75 82 SER A N 1
ATOM 620 C CA . SER A 1 82 ? -2.417 2.603 18.178 1.00 76.75 82 SER A CA 1
ATOM 621 C C . SER A 1 82 ? -1.646 2.382 16.862 1.00 76.75 82 SER A C 1
ATOM 623 O O . SER A 1 82 ? -1.384 3.327 16.128 1.00 76.75 82 SER A O 1
ATOM 625 N N . PRO A 1 83 ? -1.261 1.160 16.511 1.00 85.62 83 PRO A N 1
ATOM 626 C CA . PRO A 1 83 ? -0.685 0.864 15.199 1.00 85.62 83 PRO A CA 1
ATOM 627 C C . PRO A 1 83 ? -1.747 0.915 14.076 1.00 85.62 83 PRO A C 1
ATOM 629 O O . PRO A 1 83 ? -2.932 0.691 14.347 1.00 85.62 83 PRO A O 1
ATOM 632 N N . PRO A 1 84 ? -1.367 1.198 12.814 1.00 89.50 84 PRO A N 1
ATOM 633 C CA . PRO A 1 84 ? -2.218 0.931 11.667 1.00 89.50 84 PRO A CA 1
ATOM 634 C C . PRO A 1 84 ? -2.447 -0.573 11.527 1.00 89.50 84 PRO A C 1
ATOM 636 O O . PRO A 1 84 ? -1.558 -1.383 11.779 1.00 89.50 84 PRO A O 1
ATOM 639 N N . ALA A 1 85 ? -3.661 -0.924 11.117 1.00 89.62 85 ALA A N 1
ATOM 640 C CA . ALA A 1 85 ? -4.075 -2.302 10.868 1.00 89.62 85 ALA A CA 1
ATOM 641 C C . ALA A 1 85 ? -4.114 -2.631 9.365 1.00 89.62 85 ALA A C 1
ATOM 643 O O . ALA A 1 85 ? -4.372 -3.772 8.980 1.00 89.62 85 ALA A O 1
ATOM 644 N N . LEU A 1 86 ? -3.881 -1.635 8.507 1.00 91.81 86 LEU A N 1
ATOM 645 C CA . LEU A 1 86 ? -3.804 -1.796 7.063 1.00 91.81 86 LEU A CA 1
ATOM 646 C C . LEU A 1 86 ? -2.772 -0.827 6.474 1.00 91.81 86 LEU A C 1
ATOM 648 O O . LEU A 1 86 ? -2.850 0.382 6.695 1.00 91.81 86 LEU A O 1
ATOM 652 N N . ILE A 1 87 ? -1.838 -1.365 5.699 1.00 93.50 87 ILE A N 1
ATOM 653 C CA . ILE A 1 87 ? -0.910 -0.616 4.855 1.00 93.50 87 ILE A CA 1
ATOM 654 C C . ILE A 1 87 ? -1.316 -0.860 3.404 1.00 93.50 87 ILE A C 1
ATOM 656 O O . ILE A 1 87 ? -1.479 -2.004 2.979 1.00 93.50 87 ILE A O 1
ATOM 660 N N . ILE A 1 88 ? -1.481 0.218 2.648 1.00 94.19 88 ILE A N 1
ATOM 661 C CA . ILE A 1 88 ? -1.734 0.190 1.213 1.00 94.19 88 ILE A CA 1
ATOM 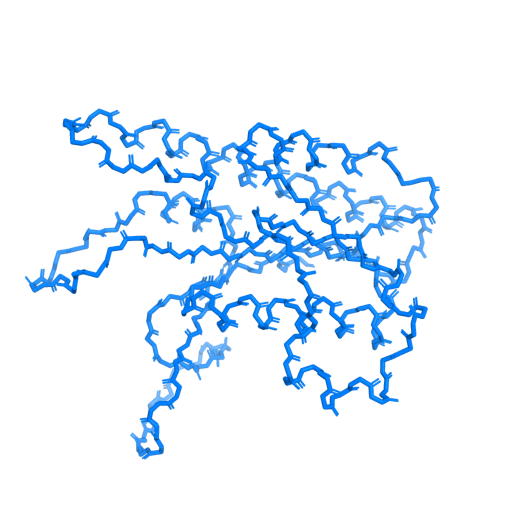662 C C . ILE A 1 88 ? -0.577 0.898 0.518 1.00 94.19 88 ILE A C 1
ATOM 664 O O . ILE A 1 88 ? -0.271 2.037 0.862 1.00 94.19 88 ILE A O 1
ATOM 668 N N . VAL A 1 89 ? 0.039 0.238 -0.461 1.00 94.12 89 VAL A N 1
ATOM 669 C CA . VAL A 1 89 ? 1.062 0.826 -1.332 1.00 94.12 89 VAL A CA 1
ATOM 670 C C . VAL A 1 89 ? 0.545 0.829 -2.761 1.00 94.12 89 VAL A C 1
ATOM 672 O O . VAL A 1 89 ? 0.341 -0.223 -3.362 1.00 94.12 89 VAL A O 1
ATOM 675 N N . ASP A 1 90 ? 0.300 2.011 -3.300 1.00 91.44 90 ASP A N 1
ATOM 676 C CA . ASP A 1 90 ? -0.196 2.192 -4.652 1.00 91.44 90 ASP A CA 1
ATOM 677 C C . ASP A 1 90 ? 0.938 2.527 -5.627 1.00 91.44 90 ASP A C 1
ATOM 679 O O . ASP A 1 90 ? 1.635 3.530 -5.462 1.00 91.44 90 ASP A O 1
ATOM 683 N N . GLY A 1 91 ? 1.071 1.708 -6.668 1.00 88.50 91 GLY A N 1
ATOM 684 C CA . GLY A 1 91 ? 1.931 1.950 -7.812 1.00 88.50 91 GLY A CA 1
ATOM 685 C C . GLY A 1 91 ? 3.387 1.572 -7.557 1.00 88.50 91 GLY A C 1
ATOM 686 O O . GLY A 1 91 ? 4.275 2.403 -7.730 1.00 88.50 91 GLY A O 1
ATOM 687 N N . LEU A 1 92 ? 3.659 0.336 -7.128 1.00 89.31 92 LEU A N 1
ATOM 688 C CA . LEU A 1 92 ? 5.027 -0.140 -6.893 1.00 89.31 92 LEU A CA 1
ATOM 689 C C . LEU A 1 92 ? 5.937 0.002 -8.123 1.00 89.31 92 LEU A C 1
ATOM 691 O O . LEU A 1 92 ? 7.140 0.206 -7.968 1.00 89.31 92 LEU A O 1
ATOM 695 N N . GLU A 1 93 ? 5.378 -0.053 -9.332 1.00 87.44 93 GLU A N 1
ATOM 696 C CA . GLU A 1 93 ? 6.111 0.146 -10.582 1.00 87.44 93 GLU A CA 1
ATOM 697 C C . GLU A 1 93 ? 6.820 1.505 -10.648 1.00 87.44 93 GLU A C 1
ATOM 699 O O . GLU A 1 93 ? 7.923 1.578 -11.176 1.00 87.44 93 GLU A O 1
ATOM 704 N N . HIS A 1 94 ? 6.258 2.558 -10.037 1.00 87.75 94 HIS A N 1
ATOM 705 C CA . HIS A 1 94 ? 6.860 3.903 -10.039 1.00 87.75 94 HIS A CA 1
ATOM 706 C C . HIS A 1 94 ? 8.141 3.979 -9.205 1.00 87.75 94 HIS A C 1
ATOM 708 O O . HIS A 1 94 ? 8.929 4.905 -9.374 1.00 87.75 94 HIS A O 1
ATOM 714 N N . TYR A 1 95 ? 8.346 3.023 -8.296 1.00 88.81 95 TYR A N 1
ATOM 715 C CA . TYR A 1 95 ? 9.514 2.966 -7.416 1.00 88.81 95 TYR A CA 1
ATOM 716 C C . TYR A 1 95 ? 10.532 1.911 -7.848 1.00 88.81 95 TYR A C 1
ATOM 718 O O . TYR A 1 95 ? 11.714 2.044 -7.536 1.00 88.81 95 TYR A O 1
ATOM 726 N N . LEU A 1 96 ? 10.065 0.844 -8.500 1.00 88.00 96 LEU A N 1
ATOM 727 C CA . LEU A 1 96 ? 10.863 -0.346 -8.793 1.00 88.00 96 LEU A CA 1
ATOM 728 C C . LEU A 1 96 ? 11.308 -0.442 -10.252 1.00 88.00 96 LEU A C 1
ATOM 730 O O . LEU A 1 96 ? 12.286 -1.135 -10.515 1.00 88.00 96 LEU A O 1
ATOM 734 N N . CYS A 1 97 ? 10.616 0.224 -11.177 1.00 81.06 97 CYS A N 1
ATOM 735 C CA . CYS A 1 97 ? 10.961 0.217 -12.594 1.00 81.06 97 CYS A CA 1
ATOM 736 C C . CYS A 1 97 ? 11.551 1.576 -12.978 1.00 81.06 97 CYS A C 1
ATOM 738 O O . CYS A 1 97 ? 10.887 2.609 -12.851 1.00 81.06 97 CYS A O 1
ATOM 740 N N . ALA A 1 98 ? 12.798 1.593 -13.451 1.00 64.44 98 ALA A N 1
ATOM 741 C CA . ALA A 1 98 ? 13.373 2.814 -14.004 1.00 64.44 98 ALA A CA 1
ATOM 742 C C . ALA A 1 98 ? 12.707 3.144 -15.358 1.00 64.44 98 ALA A C 1
ATOM 744 O O . ALA A 1 98 ? 12.417 2.228 -16.133 1.00 64.44 98 ALA A O 1
ATOM 745 N N . PRO A 1 99 ? 12.481 4.430 -15.702 1.00 57.62 99 PRO A N 1
ATOM 746 C CA . PRO A 1 99 ? 12.088 4.784 -17.060 1.00 57.62 99 PRO A CA 1
ATOM 747 C C . PRO A 1 99 ? 13.187 4.304 -18.010 1.00 57.62 99 PRO A C 1
ATOM 749 O O . PRO A 1 99 ? 14.341 4.710 -17.881 1.00 57.62 99 PRO A O 1
ATOM 752 N N . ALA A 1 100 ? 12.826 3.395 -18.917 1.00 51.00 100 ALA A N 1
ATOM 753 C CA . ALA A 1 100 ? 13.749 2.681 -19.790 1.00 51.00 100 ALA A CA 1
ATOM 754 C C . ALA A 1 100 ? 14.528 3.643 -20.704 1.00 51.00 100 ALA A C 1
ATOM 756 O O . ALA A 1 100 ? 14.127 3.929 -21.831 1.00 51.00 100 ALA A O 1
ATOM 757 N N . ALA A 1 101 ? 15.671 4.134 -20.229 1.00 39.34 101 ALA A N 1
ATOM 758 C CA . ALA A 1 101 ? 16.714 4.659 -21.087 1.00 39.34 101 ALA A CA 1
ATOM 759 C C . ALA A 1 101 ? 17.457 3.452 -21.669 1.00 39.34 101 ALA A C 1
ATOM 761 O O . ALA A 1 101 ? 18.025 2.639 -20.944 1.00 39.34 101 ALA A O 1
ATOM 762 N N . ALA A 1 102 ? 17.375 3.310 -22.988 1.00 47.00 102 ALA A N 1
ATOM 763 C CA . ALA A 1 102 ? 17.996 2.252 -23.767 1.00 47.00 102 ALA A CA 1
ATOM 764 C C . ALA A 1 102 ? 19.436 1.947 -23.316 1.00 47.00 102 ALA A C 1
ATOM 766 O O . ALA A 1 102 ? 20.306 2.801 -23.454 1.00 47.00 102 ALA A O 1
ATOM 767 N N . SER A 1 103 ? 19.693 0.735 -22.809 1.00 40.94 103 SER A N 1
ATOM 768 C CA . SER A 1 103 ? 20.841 -0.124 -23.161 1.00 40.94 103 SER A CA 1
ATOM 769 C C . SER A 1 103 ? 21.148 -1.191 -22.098 1.00 40.94 103 SER A C 1
ATOM 771 O O . SER A 1 103 ? 21.398 -0.909 -20.932 1.00 40.94 103 SER A O 1
ATOM 773 N N . SER A 1 104 ? 21.278 -2.426 -22.587 1.00 46.28 104 SER A N 1
ATOM 774 C CA . SER A 1 104 ? 22.038 -3.547 -22.015 1.00 46.28 104 SER A CA 1
ATOM 775 C C . SER A 1 104 ? 21.501 -4.271 -20.767 1.00 46.28 104 SER A C 1
ATOM 777 O O . SER A 1 104 ? 21.027 -3.706 -19.787 1.00 46.28 104 SER A O 1
ATOM 779 N N . SER A 1 105 ? 21.634 -5.595 -20.826 1.00 47.78 105 SER A N 1
ATOM 780 C CA . SER A 1 105 ? 21.124 -6.650 -19.943 1.00 47.78 105 SER A CA 1
ATOM 781 C C . SER A 1 105 ? 21.634 -6.652 -18.490 1.00 47.78 105 SER A C 1
ATOM 783 O O . SER A 1 105 ? 21.506 -7.668 -17.810 1.00 47.78 105 SER A O 1
ATOM 785 N N . ALA A 1 106 ? 22.217 -5.555 -18.000 1.00 49.50 106 ALA A N 1
ATOM 786 C CA . ALA A 1 106 ? 22.773 -5.439 -16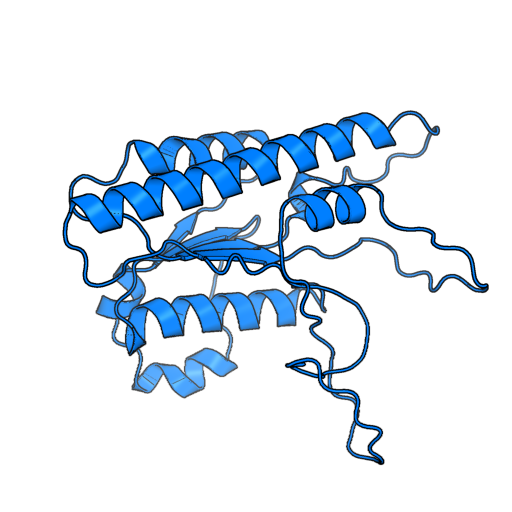.648 1.00 49.50 106 ALA A CA 1
ATOM 787 C C . ALA A 1 106 ? 21.801 -4.807 -15.626 1.00 49.50 106 ALA A C 1
ATOM 789 O O . ALA A 1 106 ? 22.044 -4.877 -14.423 1.00 49.50 106 ALA A O 1
ATOM 790 N N . PHE A 1 107 ? 20.684 -4.229 -16.083 1.00 51.16 107 PHE A N 1
ATOM 791 C CA . PHE A 1 107 ? 19.732 -3.495 -15.234 1.00 51.16 107 PHE A CA 1
ATOM 792 C C . PHE A 1 107 ? 18.813 -4.374 -14.359 1.00 51.16 107 PHE A C 1
ATOM 794 O O . PHE A 1 107 ? 18.250 -3.888 -13.380 1.00 51.16 107 PHE A O 1
ATOM 801 N N . ASN A 1 108 ? 18.706 -5.680 -14.633 1.00 60.97 108 ASN A N 1
ATOM 802 C CA . ASN A 1 108 ? 17.718 -6.546 -13.974 1.00 60.97 108 ASN A CA 1
ATOM 803 C C . ASN A 1 108 ? 18.018 -6.839 -12.488 1.00 60.97 108 ASN A C 1
ATOM 805 O O . ASN A 1 108 ? 17.092 -7.057 -11.710 1.00 60.97 108 ASN A O 1
ATOM 809 N N . THR A 1 109 ? 19.286 -6.853 -12.061 1.00 69.81 109 THR A N 1
ATOM 810 C CA . THR A 1 109 ? 19.653 -7.260 -10.687 1.00 69.81 109 THR A CA 1
ATOM 811 C C . THR A 1 109 ? 19.385 -6.162 -9.654 1.00 69.81 109 THR A C 1
ATOM 813 O O . THR A 1 109 ? 18.996 -6.457 -8.521 1.00 69.81 109 THR A O 1
ATOM 816 N N . SER A 1 110 ? 19.563 -4.892 -10.033 1.00 79.50 110 SER A N 1
ATOM 817 C CA . SER A 1 110 ? 19.335 -3.754 -9.132 1.00 79.50 110 SER A CA 1
ATOM 818 C C . SER A 1 110 ? 17.849 -3.589 -8.817 1.00 79.50 110 SER A C 1
ATOM 820 O O . SER A 1 110 ? 17.483 -3.426 -7.657 1.00 79.50 110 SER A O 1
ATOM 822 N N . GLU A 1 111 ? 16.983 -3.692 -9.827 1.00 81.38 111 GLU A N 1
ATOM 823 C CA . GLU A 1 111 ? 15.529 -3.597 -9.647 1.00 81.38 111 GLU A CA 1
ATOM 824 C C . GLU A 1 111 ? 14.986 -4.763 -8.810 1.00 81.38 111 GLU A C 1
ATOM 826 O O . GLU A 1 111 ? 14.190 -4.553 -7.897 1.00 81.38 111 GLU A O 1
ATOM 831 N N . GLN A 1 112 ? 15.480 -5.985 -9.042 1.00 85.75 112 GLN A N 1
ATOM 832 C CA . GLN A 1 112 ? 15.148 -7.152 -8.216 1.00 85.75 112 GLN A CA 1
ATOM 833 C C . GLN A 1 112 ? 15.601 -6.990 -6.762 1.00 85.75 112 GLN A C 1
ATOM 835 O O . GLN A 1 112 ? 14.862 -7.355 -5.848 1.00 85.75 112 GLN A O 1
ATOM 840 N N . SER A 1 113 ? 16.795 -6.435 -6.536 1.00 89.69 113 SER A N 1
ATOM 841 C CA . SER A 1 113 ? 17.313 -6.181 -5.186 1.00 89.69 113 SER A CA 1
ATOM 842 C C . SER A 1 113 ? 16.473 -5.127 -4.464 1.00 89.69 113 SER A C 1
ATOM 844 O O . SER A 1 113 ? 16.076 -5.340 -3.320 1.00 89.69 113 SER A O 1
ATOM 846 N N . SER A 1 114 ? 16.121 -4.036 -5.148 1.00 91.19 114 SER A N 1
ATOM 847 C CA . SER A 1 114 ? 15.203 -3.010 -4.641 1.00 91.19 114 SER A CA 1
ATOM 848 C C . SER A 1 114 ? 13.818 -3.577 -4.328 1.00 91.19 114 SER A C 1
ATOM 850 O O . SER A 1 114 ? 13.258 -3.290 -3.269 1.00 91.19 114 SER A O 1
ATOM 852 N N . ALA A 1 115 ? 13.280 -4.424 -5.209 1.00 90.75 115 ALA A N 1
ATOM 853 C CA . ALA A 1 115 ? 11.998 -5.090 -5.007 1.00 90.75 115 ALA A CA 1
ATOM 854 C C . ALA A 1 115 ? 12.034 -6.025 -3.795 1.00 90.75 115 ALA A C 1
ATOM 856 O O . ALA A 1 115 ? 11.118 -5.993 -2.974 1.00 90.75 115 ALA A O 1
ATOM 857 N N . ALA A 1 116 ? 13.100 -6.815 -3.645 1.00 92.88 116 ALA A N 1
ATOM 858 C CA . ALA A 1 116 ? 13.286 -7.709 -2.506 1.00 92.88 116 ALA A CA 1
ATOM 859 C C . ALA A 1 116 ? 13.403 -6.915 -1.203 1.00 92.88 116 ALA A C 1
ATOM 861 O O . ALA A 1 116 ? 12.730 -7.234 -0.228 1.00 92.88 116 ALA A O 1
ATOM 862 N N . HIS A 1 117 ? 14.204 -5.847 -1.206 1.00 94.75 117 HIS A N 1
ATOM 863 C CA . HIS A 1 117 ? 14.411 -5.000 -0.039 1.00 94.75 117 HIS A CA 1
ATOM 864 C C . HIS A 1 117 ? 13.114 -4.321 0.417 1.00 94.75 117 HIS A C 1
ATOM 866 O O . HIS A 1 117 ? 12.746 -4.425 1.586 1.00 94.75 117 HIS A O 1
ATOM 872 N N . LEU A 1 118 ? 12.384 -3.688 -0.506 1.00 94.94 118 LEU A N 1
ATOM 873 C CA . LEU A 1 118 ? 11.103 -3.054 -0.199 1.00 94.94 118 LEU A CA 1
ATOM 874 C C . LEU A 1 118 ? 10.065 -4.075 0.283 1.00 94.94 118 LEU A C 1
ATOM 876 O O . LEU A 1 118 ? 9.346 -3.811 1.244 1.00 94.94 118 LEU A O 1
ATOM 880 N N . SER A 1 119 ? 9.990 -5.242 -0.359 1.00 92.94 119 SER A N 1
ATOM 881 C CA . SER A 1 119 ? 9.032 -6.289 0.017 1.00 92.94 119 SER A CA 1
ATOM 882 C C . SER A 1 119 ? 9.330 -6.861 1.397 1.00 92.94 119 SER A C 1
ATOM 884 O O . SER A 1 119 ? 8.411 -6.990 2.205 1.00 92.94 119 SER A O 1
ATOM 886 N N . ALA A 1 120 ? 10.603 -7.148 1.685 1.00 94.44 120 ALA A N 1
ATOM 887 C CA . ALA A 1 120 ? 11.054 -7.595 2.997 1.00 94.44 120 ALA A CA 1
ATOM 888 C C . ALA A 1 120 ? 10.691 -6.563 4.068 1.00 94.44 120 ALA A C 1
ATOM 890 O O . ALA A 1 120 ? 10.009 -6.900 5.031 1.00 94.44 120 ALA A O 1
ATOM 891 N N . LEU A 1 121 ? 11.035 -5.291 3.839 1.00 95.25 121 LEU A N 1
ATOM 892 C CA . LEU A 1 121 ? 10.731 -4.213 4.773 1.00 95.25 121 LEU A CA 1
ATOM 893 C C . LEU A 1 121 ? 9.224 -4.092 5.034 1.00 95.25 121 LEU A C 1
ATOM 895 O O . LEU A 1 121 ? 8.806 -4.015 6.183 1.00 95.25 121 LEU A O 1
ATOM 899 N N . LEU A 1 122 ? 8.389 -4.120 3.991 1.00 93.94 122 LEU A N 1
ATOM 900 C CA . LEU A 1 122 ? 6.934 -4.057 4.147 1.00 93.94 122 LEU A CA 1
ATOM 901 C C . LEU A 1 122 ? 6.379 -5.246 4.951 1.00 93.94 122 LEU A C 1
ATOM 903 O O . LEU A 1 122 ? 5.497 -5.053 5.794 1.00 93.94 122 LEU A O 1
ATOM 907 N N . CYS A 1 123 ? 6.887 -6.459 4.712 1.00 92.00 123 CYS A N 1
ATOM 908 C CA . CYS A 1 123 ? 6.493 -7.658 5.455 1.00 92.00 123 CYS A CA 1
ATOM 909 C C . CYS A 1 123 ? 6.930 -7.582 6.925 1.00 92.00 123 CYS A C 1
ATOM 911 O O . CYS A 1 123 ? 6.135 -7.876 7.823 1.00 92.00 123 CYS A O 1
ATOM 913 N N . ASP A 1 124 ? 8.155 -7.125 7.182 1.00 93.00 124 ASP A N 1
ATOM 914 C CA . ASP A 1 124 ? 8.704 -6.951 8.527 1.00 93.00 124 ASP A CA 1
ATOM 915 C C . ASP A 1 124 ? 7.934 -5.878 9.301 1.00 93.00 124 ASP A C 1
ATOM 917 O O . ASP A 1 124 ? 7.532 -6.096 10.447 1.00 93.00 124 ASP A O 1
ATOM 921 N N . THR A 1 125 ? 7.631 -4.744 8.664 1.00 91.88 125 THR A N 1
ATOM 922 C CA . THR A 1 125 ? 6.814 -3.681 9.257 1.00 91.88 125 THR A CA 1
ATOM 923 C C . THR A 1 125 ? 5.402 -4.177 9.575 1.00 91.88 125 THR A C 1
ATOM 925 O O . THR A 1 125 ? 4.913 -3.950 10.683 1.00 91.88 125 THR A O 1
ATOM 928 N N . ALA A 1 126 ? 4.740 -4.896 8.663 1.00 90.81 126 ALA A N 1
ATOM 929 C CA . ALA A 1 126 ? 3.416 -5.468 8.924 1.00 90.81 126 ALA A CA 1
ATOM 930 C C . ALA A 1 126 ? 3.445 -6.484 10.084 1.00 90.81 126 ALA A C 1
ATOM 932 O O . ALA A 1 126 ? 2.566 -6.476 10.955 1.00 90.81 126 ALA A O 1
ATOM 933 N N . SER A 1 127 ? 4.487 -7.313 10.151 1.00 90.19 127 SER A N 1
ATOM 934 C CA . SER A 1 127 ? 4.698 -8.279 11.234 1.00 90.19 127 SER A CA 1
ATOM 935 C C . SER A 1 127 ? 4.926 -7.583 12.578 1.00 90.19 127 SER A C 1
ATOM 937 O O . SER A 1 127 ? 4.293 -7.926 13.582 1.00 90.19 127 SER A O 1
ATOM 939 N N . PHE A 1 128 ? 5.758 -6.541 12.602 1.00 90.38 128 PHE A N 1
ATOM 940 C CA . PHE A 1 128 ? 5.998 -5.717 13.785 1.00 90.38 128 PHE A CA 1
ATOM 941 C C . PHE A 1 128 ? 4.707 -5.063 14.296 1.00 90.38 128 PHE A C 1
ATOM 943 O O . PHE A 1 128 ? 4.379 -5.151 15.484 1.00 90.38 128 PHE A O 1
ATOM 950 N N . LEU A 1 129 ? 3.929 -4.446 13.403 1.00 88.00 129 LEU A N 1
ATOM 951 C CA . LEU A 1 129 ? 2.665 -3.791 13.749 1.00 88.00 129 LEU A CA 1
ATOM 952 C C . LEU A 1 129 ? 1.615 -4.786 14.249 1.00 88.00 129 LEU A C 1
ATOM 954 O O . LEU A 1 129 ? 0.872 -4.481 15.185 1.00 88.00 129 LEU A O 1
ATOM 958 N N . THR A 1 130 ? 1.593 -5.994 13.688 1.00 88.31 130 THR A N 1
ATOM 959 C CA . THR A 1 130 ? 0.769 -7.111 14.166 1.00 88.31 130 THR A CA 1
ATOM 960 C C . THR A 1 130 ? 1.119 -7.475 15.607 1.00 88.31 130 THR A C 1
ATOM 962 O O . THR A 1 130 ? 0.247 -7.496 16.479 1.00 88.31 130 THR A O 1
ATOM 965 N N . GLN A 1 131 ? 2.401 -7.701 15.901 1.00 88.44 131 GLN A N 1
ATOM 966 C CA . GLN A 1 131 ? 2.852 -8.024 17.257 1.00 88.44 131 GLN A CA 1
ATOM 967 C C . GLN A 1 131 ? 2.559 -6.891 18.245 1.00 88.44 131 GLN A C 1
ATOM 969 O O . GLN A 1 131 ? 2.113 -7.140 19.367 1.00 88.44 131 GLN A O 1
ATOM 974 N N . ARG A 1 132 ? 2.767 -5.638 17.831 1.00 85.81 132 ARG A N 1
ATOM 975 C CA . ARG A 1 132 ? 2.457 -4.460 18.648 1.00 85.81 132 ARG A CA 1
ATOM 976 C C . ARG A 1 132 ? 0.962 -4.355 18.950 1.00 85.81 132 ARG A C 1
ATOM 978 O O . ARG A 1 132 ? 0.604 -4.108 20.098 1.00 85.81 132 ARG A O 1
ATOM 985 N N . SER A 1 133 ? 0.104 -4.593 17.956 1.00 83.38 133 SER A N 1
ATOM 986 C CA . SER A 1 133 ? -1.359 -4.591 18.120 1.00 83.38 133 SER A CA 1
ATOM 987 C C . SER A 1 133 ? -1.808 -5.630 19.144 1.00 83.38 133 SER A C 1
ATOM 989 O O . SER A 1 133 ? -2.587 -5.309 20.042 1.00 83.38 133 SER A O 1
ATOM 991 N N . LYS A 1 134 ? -1.255 -6.850 19.055 1.00 85.00 134 LYS A N 1
ATOM 992 C CA . LYS A 1 134 ? -1.515 -7.944 20.005 1.00 85.00 134 LYS A CA 1
ATOM 993 C C . LYS A 1 134 ? -1.107 -7.564 21.431 1.00 85.00 134 LYS A C 1
ATOM 995 O O . LYS A 1 134 ? -1.886 -7.759 22.356 1.00 85.00 134 LYS A O 1
ATOM 1000 N N . LYS A 1 135 ? 0.076 -6.962 21.610 1.00 84.31 135 LYS A N 1
ATOM 1001 C CA . LYS A 1 135 ? 0.564 -6.503 22.927 1.00 84.31 135 LYS A CA 1
ATOM 1002 C C . LYS A 1 135 ? -0.304 -5.403 23.545 1.00 84.31 135 LYS A C 1
ATOM 1004 O O . LYS A 1 135 ? -0.418 -5.342 24.761 1.00 84.31 135 LYS A O 1
ATOM 1009 N N . GLN A 1 136 ? -0.896 -4.535 22.726 1.00 80.50 136 GLN A N 1
ATOM 1010 C CA . GLN A 1 136 ? -1.740 -3.429 23.190 1.00 80.50 136 GLN A CA 1
ATOM 1011 C C . GLN A 1 136 ? -3.210 -3.821 23.412 1.00 80.50 136 GLN A C 1
ATOM 1013 O O . GLN A 1 136 ? -4.011 -2.956 23.752 1.00 80.50 136 GLN A O 1
ATOM 1018 N N . GLY A 1 137 ? -3.588 -5.091 23.209 1.00 72.94 137 GLY A N 1
ATOM 1019 C CA . GLY A 1 137 ? -4.980 -5.530 23.353 1.00 72.94 137 GLY A CA 1
ATOM 1020 C C . GLY A 1 137 ? -5.928 -4.875 22.343 1.00 72.94 137 GLY A C 1
ATOM 1021 O O . GLY A 1 137 ? -7.118 -4.734 22.613 1.00 72.94 137 GLY A O 1
ATOM 1022 N N . SER A 1 138 ? -5.402 -4.440 21.192 1.00 70.31 138 SER A N 1
ATOM 1023 C CA . SER A 1 138 ? -6.211 -3.853 20.124 1.00 70.31 138 SER A CA 1
ATOM 1024 C C . SER A 1 138 ? -7.248 -4.874 19.631 1.00 70.31 138 SER A C 1
ATOM 1026 O O . SER A 1 138 ? -6.895 -6.042 19.442 1.00 70.31 138 SER A O 1
ATOM 1028 N N . PRO A 1 139 ? -8.498 -4.459 19.341 1.00 66.38 139 PRO A N 1
ATOM 1029 C CA . PRO A 1 139 ? -9.518 -5.349 18.774 1.00 66.38 139 PRO A CA 1
ATOM 1030 C C . PRO A 1 139 ? -9.126 -5.888 17.389 1.00 66.38 139 PRO A C 1
ATOM 1032 O O . PRO A 1 139 ? -9.710 -6.851 16.897 1.00 66.38 139 PRO A O 1
ATOM 1035 N N . HIS A 1 140 ? -8.128 -5.275 16.750 1.00 69.31 140 HIS A N 1
ATOM 1036 C CA . HIS A 1 140 ? -7.564 -5.727 15.489 1.00 69.31 140 HIS A CA 1
ATOM 1037 C C . HIS A 1 140 ? -6.236 -6.421 15.755 1.00 69.31 140 HIS A C 1
ATOM 1039 O O . HIS A 1 140 ? -5.273 -5.803 16.206 1.00 69.31 140 HIS A O 1
ATOM 1045 N N . THR A 1 141 ? -6.198 -7.719 15.478 1.00 68.94 141 THR A N 1
ATOM 1046 C CA . THR A 1 141 ? -5.086 -8.593 15.861 1.00 68.94 141 THR A CA 1
ATOM 1047 C C . THR A 1 141 ? -3.980 -8.673 14.814 1.00 68.94 141 THR A C 1
ATOM 1049 O O . THR A 1 141 ? -2.923 -9.221 15.119 1.00 68.94 141 THR A O 1
ATOM 1052 N N . LEU A 1 142 ? -4.205 -8.145 13.604 1.00 84.62 142 LEU A N 1
ATOM 1053 C CA . LEU A 1 142 ? -3.331 -8.310 12.441 1.00 84.62 142 LEU A CA 1
ATOM 1054 C C . LEU A 1 142 ? -3.244 -7.012 11.632 1.00 84.62 142 LEU A C 1
ATOM 1056 O O . LEU A 1 142 ? -4.270 -6.407 11.310 1.00 84.62 142 LEU A O 1
ATOM 1060 N N . CYS A 1 143 ? -2.023 -6.621 11.269 1.00 88.94 143 CYS A N 1
ATOM 1061 C CA . CYS A 1 143 ? -1.767 -5.589 10.274 1.00 88.94 143 CYS A CA 1
ATOM 1062 C C . CYS A 1 143 ? -1.681 -6.237 8.892 1.00 88.94 143 CYS A C 1
ATOM 1064 O O . CYS A 1 143 ? -0.827 -7.085 8.648 1.00 88.94 143 CYS A O 1
ATOM 1066 N N . ARG A 1 144 ? -2.559 -5.820 7.981 1.00 90.12 144 ARG A N 1
ATOM 1067 C CA . ARG A 1 144 ? -2.588 -6.308 6.598 1.00 90.12 144 ARG A CA 1
ATOM 1068 C C . ARG A 1 144 ? -1.810 -5.383 5.673 1.00 90.12 144 ARG A C 1
ATOM 1070 O O . ARG A 1 144 ? -1.738 -4.180 5.910 1.00 90.12 144 ARG A O 1
ATOM 1077 N N . LEU A 1 145 ? -1.293 -5.947 4.591 1.00 90.94 145 LEU A N 1
ATOM 1078 C CA . LEU A 1 145 ? -0.605 -5.223 3.531 1.00 90.94 145 LEU A CA 1
ATOM 1079 C C . LEU A 1 145 ? -1.292 -5.495 2.194 1.00 90.94 145 LEU A C 1
ATOM 1081 O O . LEU A 1 145 ? -1.580 -6.647 1.873 1.00 90.94 145 LEU A O 1
ATOM 1085 N N . VAL A 1 146 ? -1.532 -4.436 1.423 1.00 91.12 146 VAL A N 1
ATOM 1086 C CA . VAL A 1 146 ? -2.018 -4.510 0.042 1.00 91.12 146 VAL A CA 1
ATOM 1087 C C . VAL A 1 146 ? -1.131 -3.629 -0.824 1.00 91.12 146 VAL A C 1
ATOM 1089 O O . VAL A 1 146 ? -0.921 -2.462 -0.506 1.00 91.12 146 VAL A O 1
ATOM 1092 N N . ALA A 1 147 ? -0.638 -4.163 -1.938 1.00 90.56 147 ALA A N 1
ATOM 1093 C CA . ALA A 1 147 ? 0.150 -3.395 -2.894 1.00 90.56 147 ALA A CA 1
ATOM 1094 C C . ALA A 1 147 ? -0.423 -3.483 -4.316 1.00 90.56 147 ALA A C 1
ATOM 1096 O O . ALA A 1 147 ? -0.905 -4.546 -4.734 1.00 90.56 147 ALA A O 1
ATOM 1097 N N . SER A 1 148 ? -0.379 -2.383 -5.072 1.00 88.94 148 SER A N 1
ATOM 1098 C CA . SER A 1 148 ? -0.572 -2.386 -6.526 1.00 88.94 148 SER A CA 1
ATOM 1099 C C . SER A 1 148 ? 0.759 -2.319 -7.260 1.00 88.94 148 SER A C 1
ATOM 1101 O O . SER A 1 148 ? 1.728 -1.742 -6.779 1.00 88.94 148 SER A O 1
ATOM 1103 N N . PHE A 1 149 ? 0.795 -2.974 -8.411 1.00 85.06 149 PHE A N 1
ATOM 1104 C CA . PHE A 1 149 ? 1.904 -2.952 -9.347 1.00 85.06 149 PHE A CA 1
ATOM 1105 C C . PHE A 1 149 ? 1.284 -2.988 -10.737 1.00 85.06 149 PHE A C 1
ATOM 1107 O O . PHE A 1 149 ? 0.365 -3.771 -10.963 1.00 85.06 149 PHE A O 1
ATOM 1114 N N . GLN A 1 150 ? 1.761 -2.175 -11.665 1.00 79.81 150 GLN A N 1
ATOM 1115 C CA . GLN A 1 150 ? 1.348 -2.237 -13.058 1.00 79.81 150 GLN A CA 1
ATOM 1116 C C . GLN A 1 150 ? 2.575 -2.451 -13.947 1.00 79.81 150 GLN A C 1
ATOM 1118 O O . GLN A 1 150 ? 3.412 -1.556 -14.035 1.00 79.81 150 GLN A O 1
ATOM 1123 N N . PRO A 1 151 ? 2.711 -3.613 -14.615 1.00 69.81 151 PRO A N 1
ATOM 1124 C CA . PRO A 1 151 ? 3.809 -3.824 -15.539 1.00 69.81 151 PRO A CA 1
ATOM 1125 C C . PRO A 1 151 ? 3.716 -2.802 -16.672 1.00 69.81 151 PRO A C 1
ATOM 1127 O O . PRO A 1 151 ? 2.681 -2.675 -17.330 1.00 69.81 151 PRO A O 1
ATOM 1130 N N . GLN A 1 152 ? 4.793 -2.053 -16.891 1.00 63.38 152 GLN A N 1
ATOM 1131 C CA . GLN A 1 152 ? 4.887 -1.149 -18.026 1.00 63.38 152 GLN A CA 1
ATOM 1132 C C . GLN A 1 152 ? 5.284 -1.985 -19.251 1.00 63.38 152 GLN A C 1
ATOM 1134 O O . GLN A 1 152 ? 6.379 -2.541 -19.309 1.00 63.38 152 GLN A O 1
ATOM 1139 N N . GLY A 1 153 ? 4.361 -2.156 -20.198 1.00 53.84 153 GLY A N 1
ATOM 1140 C CA . GLY A 1 153 ? 4.609 -2.936 -21.412 1.00 53.84 153 GLY A CA 1
ATOM 1141 C C . GLY A 1 153 ? 3.327 -3.410 -22.082 1.00 53.84 153 GLY A C 1
ATOM 1142 O O . GLY A 1 153 ? 2.855 -4.516 -21.847 1.00 53.84 153 GLY A O 1
ATOM 1143 N N . HIS A 1 154 ? 2.772 -2.574 -22.958 1.00 40.59 154 HIS A N 1
ATOM 1144 C CA . HIS A 1 154 ? 1.843 -3.030 -23.987 1.00 40.59 154 HIS A CA 1
ATOM 1145 C C . HIS A 1 154 ? 2.637 -3.787 -25.055 1.00 40.59 154 HIS A C 1
ATOM 1147 O O . HIS A 1 154 ? 3.017 -3.222 -26.076 1.00 40.59 154 HIS A O 1
ATOM 1153 N N . THR A 1 155 ? 2.911 -5.066 -24.844 1.00 39.03 155 THR A N 1
ATOM 1154 C CA . THR A 1 155 ? 3.052 -6.003 -25.960 1.00 39.03 155 THR A CA 1
ATOM 1155 C C . THR A 1 155 ? 2.659 -7.364 -25.429 1.00 39.03 155 THR A C 1
ATOM 1157 O O . THR A 1 155 ? 3.359 -7.934 -24.598 1.00 39.03 155 THR A O 1
ATOM 1160 N N . GLU A 1 156 ? 1.502 -7.864 -25.860 1.00 39.41 156 GLU A N 1
ATOM 1161 C CA . GLU A 1 156 ? 1.197 -9.271 -25.643 1.00 39.41 156 GLU A CA 1
ATOM 1162 C C . GLU A 1 156 ? 2.348 -10.103 -26.219 1.00 39.41 156 GLU A C 1
ATOM 1164 O O . GLU A 1 156 ? 2.754 -9.851 -27.362 1.00 39.41 156 GLU A O 1
ATOM 1169 N N . PRO A 1 157 ? 2.900 -11.072 -25.471 1.00 40.16 157 PRO A N 1
ATOM 1170 C CA . PRO A 1 157 ? 3.863 -11.992 -26.040 1.00 40.16 157 PRO A CA 1
ATOM 1171 C C . PRO A 1 157 ? 3.136 -12.806 -27.112 1.00 40.16 157 PRO A C 1
ATOM 1173 O O . PRO A 1 157 ? 2.380 -13.736 -26.825 1.00 40.16 157 PRO A O 1
ATOM 1176 N N . LYS A 1 158 ? 3.348 -12.445 -28.383 1.00 38.00 158 LYS A N 1
ATOM 1177 C CA . LYS A 1 158 ? 3.064 -13.337 -29.504 1.00 38.00 158 LYS A CA 1
ATOM 1178 C C . LYS A 1 158 ? 3.998 -14.535 -29.368 1.00 38.00 158 LYS A C 1
ATOM 1180 O O . LYS A 1 158 ? 5.129 -14.499 -29.834 1.00 38.00 158 LYS A O 1
ATOM 1185 N N . GLY A 1 159 ? 3.487 -15.581 -28.732 1.00 36.97 159 GLY A N 1
ATOM 1186 C CA . GLY A 1 159 ? 4.168 -16.856 -28.569 1.00 36.97 159 GLY A CA 1
ATOM 1187 C C . GLY A 1 159 ? 4.729 -17.035 -27.168 1.00 36.97 159 GLY A C 1
ATOM 1188 O O . GLY A 1 159 ? 5.769 -16.482 -26.854 1.00 36.97 159 GLY A O 1
ATOM 1189 N N . GLY A 1 160 ? 4.007 -17.813 -26.354 1.00 39.59 160 GLY A N 1
ATOM 1190 C CA . GLY A 1 160 ? 4.498 -18.952 -25.561 1.00 39.59 160 GLY A CA 1
ATOM 1191 C C . GLY A 1 160 ? 5.733 -18.842 -24.663 1.00 39.59 160 GLY A C 1
ATOM 1192 O O . GLY A 1 160 ? 6.074 -19.840 -24.038 1.00 39.59 160 GLY A O 1
ATOM 1193 N N . GLU A 1 161 ? 6.392 -17.697 -24.557 1.00 38.97 161 GLU A N 1
ATOM 1194 C CA . GLU A 1 161 ? 7.612 -17.531 -23.785 1.00 38.97 161 GLU A CA 1
ATOM 1195 C C . GLU A 1 161 ? 7.359 -16.496 -22.699 1.00 38.97 161 GLU A C 1
ATOM 1197 O O . GLU A 1 161 ? 7.044 -15.333 -22.943 1.00 38.97 161 GLU A O 1
ATOM 1202 N N . SER A 1 162 ? 7.431 -16.989 -21.467 1.00 45.91 162 SER A N 1
ATOM 1203 C CA . SER A 1 162 ? 7.302 -16.249 -20.225 1.00 45.91 162 SER A CA 1
ATOM 1204 C C . SER A 1 162 ? 8.352 -15.137 -20.153 1.00 45.91 162 SER A C 1
ATOM 1206 O O . SER A 1 162 ? 9.379 -15.296 -19.497 1.00 45.91 162 SER A O 1
ATOM 1208 N N . SER A 1 163 ? 8.095 -13.981 -20.768 1.00 46.41 163 SER A N 1
ATOM 1209 C CA . SER A 1 163 ? 8.761 -12.729 -20.403 1.00 46.41 163 SER A CA 1
ATOM 1210 C C . SER A 1 163 ? 8.185 -12.256 -19.062 1.00 46.41 163 SER A C 1
ATOM 1212 O O . SER A 1 163 ? 7.476 -11.251 -18.968 1.00 46.41 163 SER A O 1
ATOM 1214 N N . ALA A 1 164 ? 8.410 -13.061 -18.023 1.00 57.25 164 ALA A N 1
ATOM 1215 C CA . ALA A 1 164 ? 8.070 -12.741 -16.651 1.00 57.25 164 ALA A CA 1
ATOM 1216 C C . ALA A 1 164 ? 8.920 -11.540 -16.245 1.00 57.25 164 ALA A C 1
ATOM 1218 O O . ALA A 1 164 ? 10.145 -11.581 -16.332 1.00 57.25 164 ALA A O 1
ATOM 1219 N N . TYR A 1 165 ? 8.277 -10.443 -15.853 1.00 68.50 165 TYR A N 1
ATOM 1220 C CA . TYR A 1 165 ? 8.974 -9.317 -15.245 1.00 68.50 165 TYR A CA 1
ATOM 1221 C C . TYR A 1 165 ? 9.705 -9.846 -14.003 1.00 68.50 165 TYR A C 1
ATOM 1223 O O . TYR A 1 165 ? 9.022 -10.227 -13.052 1.00 68.50 165 TYR A O 1
ATOM 1231 N N . PRO A 1 166 ? 11.049 -9.850 -13.948 1.00 80.62 166 PRO A N 1
ATOM 1232 C CA . PRO A 1 166 ? 11.771 -10.478 -12.839 1.00 80.62 166 PRO A CA 1
ATOM 1233 C C . PRO A 1 166 ? 11.437 -9.850 -11.480 1.00 80.62 166 PRO A C 1
ATOM 1235 O O . PRO A 1 166 ? 11.474 -10.506 -10.444 1.00 80.62 166 PRO A O 1
ATOM 1238 N N . VAL A 1 167 ? 11.052 -8.569 -11.487 1.00 83.12 167 VAL A N 1
ATOM 1239 C CA . VAL A 1 167 ? 10.510 -7.860 -10.322 1.00 83.12 167 VAL A CA 1
ATOM 1240 C C . VAL A 1 167 ? 9.235 -8.530 -9.802 1.00 83.12 167 VAL A C 1
ATOM 1242 O O . VAL A 1 167 ? 9.108 -8.702 -8.595 1.00 83.12 167 VAL A O 1
ATOM 1245 N N . LEU A 1 168 ? 8.315 -8.959 -10.672 1.00 81.38 168 LEU A N 1
ATOM 1246 C CA . LEU A 1 168 ? 7.098 -9.668 -10.259 1.00 81.38 168 LEU A CA 1
ATOM 1247 C C . LEU A 1 168 ? 7.425 -11.006 -9.597 1.00 81.38 168 LEU A C 1
ATOM 1249 O O . LEU A 1 168 ? 6.821 -11.305 -8.575 1.00 81.38 168 LEU A O 1
ATOM 1253 N N . ASP A 1 169 ? 8.412 -11.746 -10.106 1.00 84.19 169 ASP A N 1
ATOM 1254 C CA . ASP A 1 169 ? 8.857 -13.004 -9.489 1.00 84.19 169 ASP A CA 1
ATOM 1255 C C . ASP A 1 169 ? 9.444 -12.770 -8.090 1.00 84.19 169 ASP A C 1
ATOM 1257 O O . ASP A 1 169 ? 9.312 -13.600 -7.190 1.00 84.19 169 ASP A O 1
ATOM 1261 N N . VAL A 1 170 ? 10.094 -11.623 -7.866 1.00 88.00 170 VAL A N 1
ATOM 1262 C CA . VAL A 1 170 ? 10.511 -11.224 -6.518 1.00 88.00 170 VAL A CA 1
ATOM 1263 C C . VAL A 1 170 ? 9.297 -10.946 -5.642 1.00 88.00 170 VAL A C 1
ATOM 1265 O O . VAL A 1 170 ? 9.207 -11.517 -4.560 1.00 88.00 170 VAL A O 1
ATOM 1268 N N . LEU A 1 171 ? 8.359 -10.116 -6.099 1.00 86.38 171 LEU A N 1
ATOM 1269 C CA . LEU A 1 171 ? 7.159 -9.768 -5.332 1.00 86.38 171 LEU A CA 1
ATOM 1270 C C . LEU A 1 171 ? 6.343 -11.028 -4.970 1.00 86.38 171 LEU A C 1
ATOM 1272 O O . LEU A 1 171 ? 5.937 -11.177 -3.819 1.00 86.38 171 LEU A O 1
ATOM 1276 N N . ASP A 1 172 ? 6.198 -11.974 -5.902 1.00 85.19 172 ASP A N 1
ATOM 1277 C CA . ASP A 1 172 ? 5.494 -13.254 -5.721 1.00 85.19 172 ASP A CA 1
ATOM 1278 C C . ASP A 1 172 ? 6.110 -14.141 -4.626 1.00 85.19 172 ASP A C 1
ATOM 1280 O O . ASP A 1 172 ? 5.411 -14.955 -4.025 1.00 85.19 172 ASP A O 1
ATOM 1284 N N . ARG A 1 173 ? 7.408 -13.989 -4.331 1.00 87.62 173 ARG A N 1
ATOM 1285 C CA . ARG A 1 173 ? 8.072 -14.729 -3.243 1.00 87.62 173 ARG A CA 1
ATOM 1286 C C . ARG A 1 173 ? 7.770 -14.165 -1.860 1.00 87.62 173 ARG A C 1
ATOM 1288 O O . ARG A 1 173 ? 7.751 -14.923 -0.896 1.00 87.62 173 ARG A O 1
ATOM 1295 N N . TYR A 1 174 ? 7.582 -12.852 -1.751 1.00 86.19 174 TYR A N 1
ATOM 1296 C CA . TYR A 1 174 ? 7.326 -12.190 -0.467 1.00 86.19 174 TYR A CA 1
ATOM 1297 C C . TYR A 1 174 ? 5.845 -12.146 -0.125 1.00 86.19 174 TYR A C 1
ATOM 1299 O O . TYR A 1 174 ? 5.455 -12.194 1.040 1.00 86.19 174 TYR A O 1
ATOM 1307 N N . PHE A 1 175 ? 5.006 -12.047 -1.143 1.00 82.94 175 PHE A N 1
ATOM 1308 C CA . PHE A 1 175 ? 3.592 -11.855 -0.961 1.00 82.94 175 PHE A CA 1
ATOM 1309 C C . PHE A 1 175 ? 2.797 -13.110 -1.313 1.00 82.94 175 PHE A C 1
ATOM 1311 O O . PHE A 1 175 ? 2.906 -13.658 -2.403 1.00 82.94 175 PHE A O 1
ATOM 1318 N N . GLN A 1 176 ? 1.918 -13.530 -0.407 1.00 73.75 176 GLN A N 1
ATOM 1319 C CA . GLN A 1 176 ? 1.322 -14.865 -0.480 1.00 73.75 176 GLN A CA 1
ATOM 1320 C C . GLN A 1 176 ? 0.193 -15.019 -1.512 1.00 73.75 176 GLN A C 1
ATOM 1322 O O . GLN A 1 176 ? -0.080 -16.127 -1.971 1.00 73.75 176 GLN A O 1
ATOM 1327 N N . VAL A 1 177 ? -0.519 -13.944 -1.853 1.00 75.75 177 VAL A N 1
ATOM 1328 C CA . VAL A 1 177 ? -1.723 -14.006 -2.711 1.00 75.75 177 VAL A CA 1
ATOM 1329 C C . VAL A 1 177 ? -1.533 -13.150 -3.950 1.00 75.75 177 VAL A C 1
ATOM 1331 O O . VAL A 1 177 ? -0.760 -12.220 -3.915 1.00 75.75 177 VAL A O 1
ATOM 1334 N N . ARG A 1 178 ? -2.213 -13.427 -5.063 1.00 76.44 178 ARG A N 1
ATOM 1335 C CA . ARG A 1 178 ? -2.090 -12.620 -6.284 1.00 76.44 178 ARG A CA 1
ATOM 1336 C C . ARG A 1 178 ? -3.447 -12.437 -6.995 1.00 76.44 178 ARG A C 1
ATOM 1338 O O . ARG A 1 178 ? -3.767 -13.199 -7.889 1.00 76.44 178 ARG A O 1
ATOM 1345 N N . CYS A 1 179 ? -4.270 -11.440 -6.644 1.00 68.81 179 CYS A N 1
ATOM 1346 C CA . CYS A 1 179 ? -5.559 -11.132 -7.316 1.00 68.81 179 CYS A CA 1
ATOM 1347 C C . CYS A 1 179 ? -5.494 -10.211 -8.543 1.00 68.81 179 CYS A C 1
ATOM 1349 O O . CYS A 1 179 ? -4.820 -9.189 -8.543 1.00 68.81 179 CYS A O 1
ATOM 1351 N N . THR A 1 180 ? -6.269 -10.515 -9.576 1.00 69.06 180 THR A N 1
ATOM 1352 C CA . THR A 1 180 ? -6.249 -9.740 -10.813 1.00 69.06 180 THR A CA 1
ATOM 1353 C C . THR A 1 180 ? -7.440 -8.805 -10.971 1.00 69.06 180 THR A C 1
ATOM 1355 O O . THR A 1 180 ? -8.549 -9.221 -10.651 1.00 69.06 180 THR A O 1
ATOM 1358 N N . LEU A 1 181 ? -7.234 -7.550 -11.400 1.00 63.22 181 LEU A N 1
ATOM 1359 C CA . LEU A 1 181 ? -8.333 -6.607 -11.640 1.00 63.22 181 LEU A CA 1
ATOM 1360 C C . LEU A 1 181 ? -8.517 -6.401 -13.147 1.00 63.22 181 LEU A C 1
ATOM 1362 O O . LEU A 1 181 ? -7.770 -5.643 -13.765 1.00 63.22 181 LEU A O 1
ATOM 1366 N N . ASP A 1 182 ? -9.533 -7.059 -13.700 1.00 60.00 182 ASP A N 1
ATOM 1367 C CA . ASP A 1 182 ? -9.925 -6.928 -15.104 1.00 60.00 182 ASP A CA 1
ATOM 1368 C C . ASP A 1 182 ? -11.088 -5.932 -15.295 1.00 60.00 182 ASP A C 1
ATOM 1370 O O . ASP A 1 182 ? -11.867 -5.677 -14.370 1.00 60.00 182 ASP A O 1
ATOM 1374 N N . GLN A 1 183 ? -11.196 -5.348 -16.492 1.00 50.56 183 GLN A N 1
ATOM 1375 C CA . GLN A 1 183 ? -12.386 -4.614 -16.921 1.00 50.56 183 GLN A CA 1
ATOM 1376 C C . GLN A 1 183 ? -13.394 -5.602 -17.509 1.00 50.56 183 GLN A C 1
ATOM 1378 O O . GLN A 1 183 ? -13.219 -6.043 -18.639 1.00 50.56 183 GLN A O 1
ATOM 1383 N N . ASP A 1 184 ? -14.475 -5.889 -16.774 1.00 47.47 184 ASP A N 1
ATOM 1384 C CA . ASP A 1 184 ? -15.578 -6.732 -17.257 1.00 47.47 184 ASP A CA 1
ATOM 1385 C C . ASP A 1 184 ? -16.073 -6.253 -18.638 1.00 47.47 184 ASP A C 1
ATOM 1387 O O . ASP A 1 184 ? -16.802 -5.263 -18.756 1.00 47.47 184 ASP A O 1
ATOM 1391 N N . SER A 1 185 ? -15.705 -6.984 -19.692 1.00 45.16 185 SER A N 1
ATOM 1392 C CA . SER A 1 185 ? -16.298 -6.867 -21.023 1.00 45.16 185 SER A CA 1
ATOM 1393 C C . SER A 1 185 ? -17.315 -7.993 -21.226 1.00 45.16 185 SER A C 1
ATOM 1395 O O . SER A 1 185 ? -17.122 -8.931 -21.986 1.00 45.16 185 SER A O 1
ATOM 1397 N N . SER A 1 186 ? -18.458 -7.827 -20.557 1.00 38.12 186 SER A N 1
ATOM 1398 C CA . SER A 1 186 ? -19.750 -8.492 -20.796 1.00 38.12 186 SER A CA 1
ATOM 1399 C C . SER A 1 186 ? -19.940 -9.972 -20.417 1.00 38.12 186 SER A C 1
ATOM 1401 O O . SER A 1 186 ? -19.069 -10.825 -20.523 1.00 38.12 186 SER A O 1
ATOM 1403 N N . TYR A 1 187 ? -21.173 -10.233 -19.975 1.00 44.38 187 TYR A N 1
ATOM 1404 C CA . TYR A 1 187 ? -21.826 -11.526 -19.813 1.00 44.38 187 TYR A CA 1
ATOM 1405 C C . TYR A 1 187 ? -21.621 -12.444 -21.038 1.00 44.38 187 TYR A C 1
ATOM 1407 O O . TYR A 1 187 ? -21.963 -12.062 -22.147 1.00 44.38 187 TYR A O 1
ATOM 1415 N N . GLU A 1 188 ? -21.095 -13.654 -20.831 1.00 35.41 188 GLU A N 1
ATOM 1416 C CA . GLU A 1 188 ? -21.456 -14.895 -21.544 1.00 35.41 188 GLU A CA 1
ATOM 1417 C C . GLU A 1 188 ? -20.555 -16.055 -21.069 1.00 35.41 188 GLU A C 1
ATOM 1419 O O . GLU A 1 188 ? -19.346 -16.075 -21.271 1.00 35.41 188 GLU A O 1
ATOM 1424 N N . SER A 1 189 ? -21.206 -17.045 -20.455 1.00 32.88 189 SER A N 1
ATOM 1425 C CA . SER A 1 189 ? -20.936 -18.478 -20.622 1.00 32.88 189 SER A CA 1
ATOM 1426 C C . SER A 1 189 ? -19.680 -19.166 -20.032 1.00 32.88 189 SER A C 1
ATOM 1428 O O . SER A 1 189 ? -18.633 -19.322 -20.647 1.00 32.88 189 SER A O 1
ATOM 1430 N N . THR A 1 190 ? -19.981 -19.867 -18.929 1.00 31.86 190 THR A N 1
ATOM 1431 C CA . THR A 1 190 ? -19.779 -21.319 -18.687 1.00 31.86 190 THR A CA 1
ATOM 1432 C C . THR A 1 190 ? -18.644 -21.785 -17.766 1.00 31.86 190 THR A C 1
ATOM 1434 O O . THR A 1 190 ? -17.455 -21.559 -17.951 1.00 31.86 190 THR A O 1
ATOM 1437 N N . MET A 1 191 ? -19.093 -22.533 -16.755 1.00 35.44 191 MET A N 1
ATOM 1438 C CA . MET A 1 191 ? -18.368 -23.194 -15.677 1.00 35.44 191 MET A CA 1
ATOM 1439 C C . MET A 1 191 ? -17.382 -24.276 -16.144 1.00 35.44 191 MET A C 1
ATOM 1441 O O . MET A 1 191 ? -17.782 -25.183 -16.863 1.00 35.44 191 MET A O 1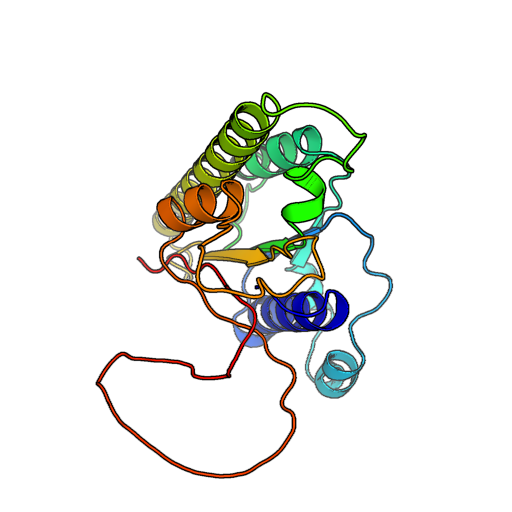
ATOM 1445 N N . VAL A 1 192 ? -16.203 -24.338 -15.509 1.00 29.61 192 VAL A N 1
ATOM 1446 C CA . VAL A 1 192 ? -15.605 -25.608 -15.047 1.00 29.61 192 VAL A CA 1
ATOM 1447 C C . VAL A 1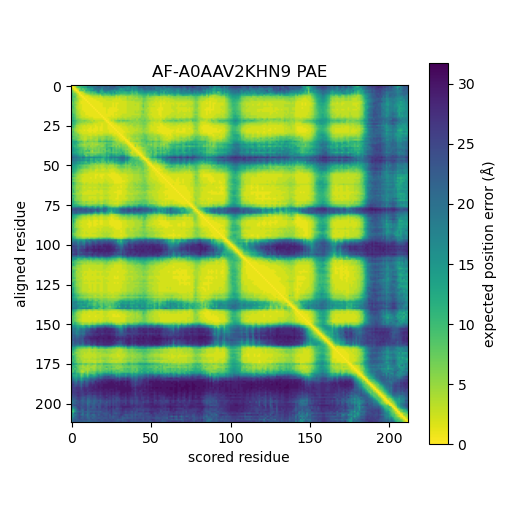 192 ? -14.973 -25.397 -13.666 1.00 29.61 192 VAL A C 1
ATOM 1449 O O . VAL A 1 192 ? -14.047 -24.612 -13.479 1.00 29.61 192 VAL A O 1
ATOM 1452 N N . ARG A 1 193 ? -15.495 -26.119 -12.669 1.00 31.30 193 ARG A N 1
ATOM 1453 C CA . ARG A 1 193 ? -15.016 -26.142 -11.280 1.00 31.30 193 ARG A CA 1
ATOM 1454 C C . ARG A 1 193 ? -13.704 -26.926 -11.154 1.00 31.30 193 ARG A C 1
ATOM 1456 O O . ARG A 1 193 ? -13.681 -28.124 -11.420 1.00 31.30 193 ARG A O 1
ATOM 1463 N N . LYS A 1 194 ? -12.690 -26.319 -10.530 1.00 26.58 194 LYS A N 1
ATOM 1464 C CA . LYS A 1 194 ? -11.791 -27.010 -9.588 1.00 26.58 194 LYS A CA 1
ATOM 1465 C C . LYS A 1 194 ? -11.684 -26.184 -8.309 1.00 26.58 194 LYS A C 1
ATOM 1467 O O . LYS A 1 194 ? -11.550 -24.967 -8.347 1.00 26.58 194 LYS A O 1
ATOM 1472 N N . ARG A 1 195 ? -11.814 -2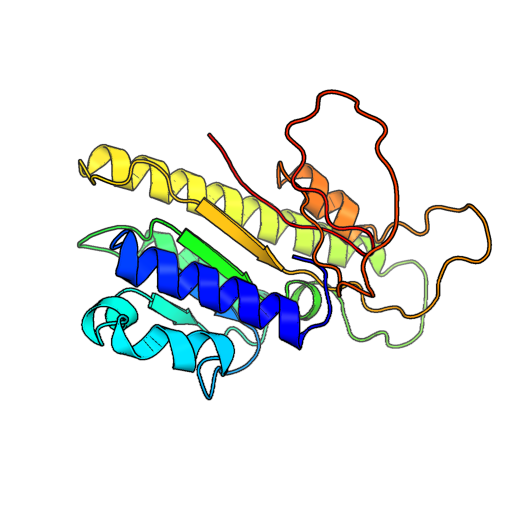6.863 -7.167 1.00 29.36 195 ARG A N 1
ATOM 1473 C CA . ARG A 1 195 ? -11.862 -26.282 -5.820 1.00 29.36 195 ARG A CA 1
ATOM 1474 C C . ARG A 1 195 ? -10.520 -25.632 -5.448 1.00 29.36 195 ARG A C 1
ATOM 1476 O O . ARG A 1 195 ? -9.669 -26.262 -4.836 1.00 29.36 195 ARG A O 1
ATOM 1483 N N . LYS A 1 196 ? -10.371 -24.354 -5.781 1.00 26.62 196 LYS A N 1
ATOM 1484 C CA . LYS A 1 196 ? -9.582 -23.358 -5.043 1.00 26.62 196 LYS A CA 1
ATOM 1485 C C . LYS A 1 196 ? -10.569 -22.256 -4.661 1.00 26.62 196 LYS A C 1
ATOM 1487 O O . LYS A 1 196 ? -11.442 -21.936 -5.464 1.00 26.62 196 LYS A O 1
ATOM 1492 N N . LYS A 1 197 ? -10.503 -21.716 -3.440 1.00 26.00 197 LYS A N 1
ATOM 1493 C CA . LYS A 1 197 ? -11.292 -20.522 -3.088 1.00 26.00 197 LYS A CA 1
ATOM 1494 C C . LYS A 1 197 ? -10.763 -19.383 -3.961 1.00 26.00 197 LYS A C 1
ATOM 1496 O O . LYS A 1 197 ? -9.698 -18.847 -3.690 1.00 26.00 197 LYS A O 1
ATOM 1501 N N . SER A 1 198 ? -11.453 -19.137 -5.064 1.00 21.48 198 SER A N 1
ATOM 1502 C CA . SER A 1 198 ? -10.996 -18.317 -6.174 1.00 21.48 198 SER A CA 1
ATOM 1503 C C . SER A 1 198 ? -11.999 -17.184 -6.339 1.00 21.48 198 SER A C 1
ATOM 1505 O O . SER A 1 198 ? -13.177 -17.436 -6.594 1.00 21.48 198 SER A O 1
ATOM 1507 N N . ILE A 1 199 ? -11.549 -15.947 -6.132 1.00 29.00 199 ILE A N 1
ATOM 1508 C CA . ILE A 1 199 ? -12.272 -14.769 -6.612 1.00 29.00 199 ILE A CA 1
ATOM 1509 C C . ILE A 1 199 ? -11.862 -14.648 -8.082 1.00 29.00 199 ILE A C 1
ATOM 1511 O O . ILE A 1 199 ? -10.745 -14.238 -8.383 1.00 29.00 199 ILE A O 1
ATOM 1515 N N . HIS A 1 200 ? -12.723 -15.133 -8.977 1.00 20.84 200 HIS A N 1
ATOM 1516 C CA . HIS A 1 200 ? -12.502 -15.132 -10.423 1.00 20.84 200 HIS A CA 1
ATOM 1517 C C . HIS A 1 200 ? -12.999 -13.824 -11.039 1.00 20.84 200 HIS A C 1
ATOM 1519 O O . HIS A 1 200 ? -14.202 -13.599 -11.017 1.00 20.84 200 HIS A O 1
ATOM 1525 N N . PHE A 1 201 ? -12.096 -13.045 -11.638 1.00 27.97 201 PHE A N 1
ATOM 1526 C CA . PHE A 1 201 ? -12.370 -12.087 -12.720 1.00 27.97 201 PHE A CA 1
ATOM 1527 C C . PHE A 1 201 ? -11.156 -12.113 -13.669 1.00 27.97 201 PHE A C 1
ATOM 1529 O O . PHE A 1 201 ? -10.012 -12.153 -13.207 1.00 27.97 201 PHE A O 1
ATOM 1536 N N . MET A 1 202 ? -11.395 -12.266 -14.973 1.00 23.05 202 MET A N 1
ATOM 1537 C CA . MET A 1 202 ? -10.415 -12.798 -15.928 1.00 23.05 202 MET A CA 1
ATOM 1538 C C . MET A 1 202 ? -9.532 -11.737 -16.590 1.00 23.05 202 MET 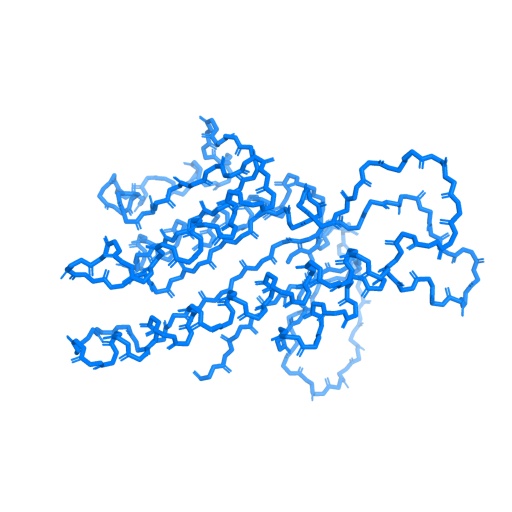A C 1
ATOM 1540 O O . MET A 1 202 ? -10.017 -10.965 -17.379 1.00 23.05 202 MET A O 1
ATOM 1544 N N . SER A 1 203 ? -8.214 -11.905 -16.445 1.00 30.55 203 SER A N 1
ATOM 1545 C CA . SER A 1 203 ? -7.111 -11.394 -17.285 1.00 30.55 203 SER A CA 1
ATOM 1546 C C . SER A 1 203 ? -6.358 -10.154 -16.784 1.00 30.55 203 SER A C 1
ATOM 1548 O O . SER A 1 203 ? -6.924 -9.138 -16.409 1.00 30.55 203 SER A O 1
ATOM 1550 N N . GLY A 1 204 ? -5.023 -10.262 -16.785 1.00 31.86 204 GLY A N 1
ATOM 1551 C CA . GLY A 1 204 ? -4.118 -9.109 -16.711 1.00 31.86 204 GLY A CA 1
ATOM 1552 C C . GLY A 1 204 ? -3.462 -8.758 -15.372 1.00 31.86 204 GLY A C 1
ATOM 1553 O O . GLY A 1 204 ? -2.927 -7.664 -15.245 1.00 31.86 204 GLY A O 1
ATOM 1554 N N . GLY A 1 205 ? -3.434 -9.676 -14.401 1.00 32.78 205 GLY A N 1
ATOM 1555 C CA . GLY A 1 205 ? -2.633 -9.593 -13.162 1.00 32.78 205 GLY A CA 1
ATOM 1556 C C . GLY A 1 205 ? -3.312 -8.851 -12.010 1.00 32.78 205 GLY A C 1
ATOM 1557 O O . GLY A 1 205 ? -4.300 -8.204 -12.281 1.00 32.78 205 GLY A O 1
ATOM 1558 N N . PHE A 1 206 ? -2.900 -8.769 -10.732 1.00 34.50 206 PHE A N 1
ATOM 1559 C CA . PHE A 1 206 ? -2.207 -9.631 -9.762 1.00 34.50 206 PHE A CA 1
ATOM 1560 C C . PHE A 1 206 ? -2.053 -8.827 -8.398 1.00 34.50 206 PHE A C 1
ATOM 1562 O O . PHE A 1 206 ? -1.599 -7.684 -8.374 1.00 34.50 206 PHE A O 1
ATOM 1569 N N . CYS A 1 207 ? -2.520 -9.336 -7.239 1.00 33.56 207 CYS A N 1
ATOM 1570 C CA . CYS A 1 207 ? -2.711 -8.647 -5.927 1.00 33.56 207 CYS A CA 1
ATOM 1571 C C . CYS A 1 207 ? -2.282 -9.473 -4.720 1.00 33.56 207 CYS A C 1
ATOM 1573 O O . CYS A 1 207 ? -2.881 -10.497 -4.409 1.00 33.56 207 CYS A O 1
ATOM 1575 N N . TYR A 1 208 ? -1.443 -8.856 -3.918 1.00 33.19 208 TYR A N 1
ATOM 1576 C CA . TYR A 1 208 ? -0.874 -9.394 -2.703 1.00 33.19 208 TYR A CA 1
ATOM 1577 C C . TYR A 1 208 ? -1.761 -9.219 -1.471 1.00 33.19 208 TYR A C 1
ATOM 1579 O O . TYR A 1 208 ? -2.203 -8.112 -1.176 1.00 33.19 208 TYR A O 1
ATOM 1587 N N . TYR A 1 209 ? -2.025 -10.331 -0.777 1.00 33.69 209 TYR A N 1
ATOM 1588 C CA . TYR A 1 209 ? -2.592 -10.391 0.571 1.00 33.69 209 TYR A CA 1
ATOM 1589 C C . TYR A 1 209 ? -1.597 -11.124 1.465 1.00 33.69 209 TYR A C 1
ATOM 1591 O O . TYR A 1 209 ? -1.054 -12.156 1.072 1.00 33.69 209 TYR A O 1
ATOM 1599 N N . LEU A 1 210 ? -1.415 -10.611 2.678 1.00 30.44 210 LEU A N 1
ATOM 1600 C CA . LEU A 1 210 ? -0.842 -11.360 3.787 1.00 30.44 210 LEU A CA 1
ATOM 1601 C C . LEU A 1 210 ? -2.010 -11.794 4.684 1.00 30.44 210 LEU A C 1
ATOM 1603 O O . LEU A 1 210 ? -2.700 -10.944 5.256 1.00 30.44 210 LEU A O 1
ATOM 1607 N N . MET A 1 211 ? -2.279 -13.097 4.727 1.00 27.25 211 MET A N 1
ATOM 1608 C CA . MET A 1 211 ? -3.154 -13.721 5.717 1.00 27.25 211 MET A CA 1
ATOM 1609 C C . MET A 1 211 ? -2.258 -14.556 6.624 1.00 27.25 211 MET A C 1
ATOM 1611 O O . MET A 1 211 ? -1.725 -15.561 6.171 1.00 27.25 211 MET A O 1
ATOM 1615 N N . ASP A 1 212 ? -2.118 -14.141 7.877 1.00 33.22 212 ASP A N 1
ATOM 1616 C CA . ASP A 1 212 ? -1.842 -15.068 8.977 1.00 33.22 212 ASP A CA 1
ATOM 1617 C C . ASP A 1 212 ? -3.083 -15.128 9.862 1.00 33.22 212 ASP A C 1
ATOM 1619 O O . ASP A 1 212 ? -3.532 -14.040 10.288 1.00 33.22 212 ASP A O 1
#

Secondary structure (DSSP, 8-state):
-BS-HHHHHHHHHHHHHHHHHTS---EEEEESS---S--HHHHTTGGG--HHHHTTEEEE---SHHHHHHHHHGGGTS-SS---SEEEEE-THHHHS----S--TTTHHHHHHHHHHHHHHHHHHHHHHHHHHHHTT-S----EEEE----------SSS-----HHHHHHHHH-S---B---------------S------SS--------

pLDDT: mean 71.11, std 22.28, range [20.84, 96.12]